Protein AF-A0AAD5DP43-F1 (afdb_monomer_lite)

InterPro domains:
  IPR011990 Tetratricopeptide-like helical domain superfamily [G3DSA:1.25.40.10] (19-132)
  IPR011990 Tetratricopeptide-like helical domain superfamily [SSF48452] (23-113)

Sequence (222 aa):
MDADELVAQQLGAETPGQLSDVQGQYREAIKQKLAERAEELRREKEAKAAKFGAGKLAYERGQYPASARLLEQALNEEGPFTQLGGEIQLWLALAYQACGREEDCLATYRTLEKTHPLPAIRRQAADLRYIMEAPKLQISPDERVQIPVLTDLDVNRGNRAPVARPRPPVKRKVEKTWDEEFWENYTGPRIMTNKYVWAAAAVVATLAAVYSSYVQRGLISP

pLDDT: mean 86.46, std 11.98, range [44.31, 97.88]

Foldseek 3Di:
DDLLCVLCVVVVHNDNVPDDPVSVVCSVVVSVVVVVVVVVVVVVVVVLVVLLVVLVVCVVVLVLVVSLVSLVVSLVVPDCQDPVNLVSLLSNLVSCVSVVNPVVSLVSLVCQLPPHPDVVSNVVSVVVNCVSPDDDDDDDPVNDDDDDDPPCPCVVVPPDDPPPPPDPPPPDPDDDDPVRVCVVPPDPPPPPPDPVVVVVVVVVVVVVVVVVVVVVVVVPDD

Radius of gyration: 34.91 Å; chains: 1; bounding box: 108×60×77 Å

Organism: NCBI:txid2649997

Structure (mmCIF, N/CA/C/O backbone):
data_AF-A0AAD5DP43-F1
#
_entry.id   AF-A0AAD5DP43-F1
#
loop_
_atom_site.group_PDB
_atom_site.id
_atom_site.type_symbol
_atom_site.label_atom_id
_atom_site.label_alt_id
_atom_site.label_comp_id
_atom_site.label_asym_id
_atom_site.label_entity_id
_atom_site.label_seq_id
_atom_site.pdbx_PDB_ins_code
_atom_site.Cartn_x
_atom_site.Cartn_y
_atom_site.Cartn_z
_atom_site.occupancy
_atom_site.B_iso_or_equiv
_atom_site.auth_seq_id
_atom_site.auth_comp_id
_atom_site.auth_asym_id
_atom_site.auth_atom_id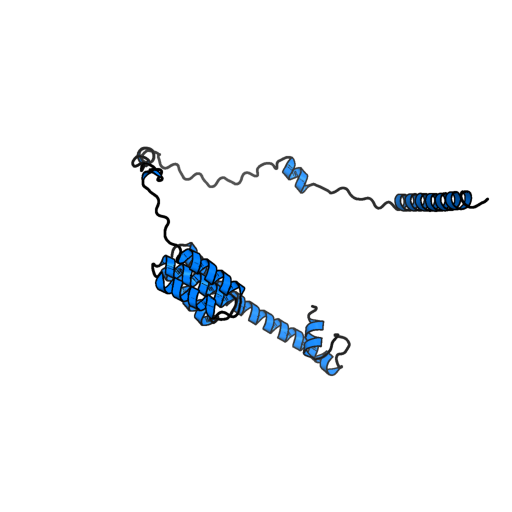
_atom_site.pdbx_PDB_model_num
ATOM 1 N N . MET A 1 1 ? 21.411 6.187 -17.814 1.00 58.22 1 MET A N 1
ATOM 2 C CA . MET A 1 1 ? 21.525 5.038 -18.728 1.00 58.22 1 MET A CA 1
ATOM 3 C C . MET A 1 1 ? 20.878 5.474 -20.019 1.00 58.22 1 MET A C 1
ATOM 5 O O . MET A 1 1 ? 19.661 5.649 -20.035 1.00 58.22 1 MET A O 1
ATOM 9 N N . ASP A 1 2 ? 21.680 5.766 -21.037 1.00 81.69 2 ASP A N 1
ATOM 10 C CA . ASP A 1 2 ? 21.141 6.151 -22.340 1.00 81.69 2 ASP A CA 1
ATOM 11 C C . ASP A 1 2 ? 20.513 4.932 -23.024 1.00 81.69 2 ASP A C 1
ATOM 13 O O . ASP A 1 2 ? 20.994 3.806 -22.896 1.00 81.69 2 ASP A O 1
ATOM 17 N N . ALA A 1 3 ? 19.418 5.144 -23.759 1.00 76.75 3 ALA A N 1
ATOM 18 C CA . ALA A 1 3 ? 18.695 4.063 -24.441 1.00 76.75 3 ALA A CA 1
ATOM 19 C C . ALA A 1 3 ? 19.600 3.256 -25.390 1.00 76.75 3 ALA A C 1
ATOM 21 O O . ALA A 1 3 ? 19.395 2.066 -25.604 1.00 76.75 3 ALA A O 1
ATOM 22 N N . ASP A 1 4 ? 20.623 3.907 -25.930 1.00 77.56 4 ASP A N 1
ATOM 23 C CA . ASP A 1 4 ? 21.581 3.318 -26.854 1.00 77.56 4 ASP A CA 1
ATOM 24 C C . ASP A 1 4 ? 22.596 2.401 -26.162 1.00 77.56 4 ASP A C 1
ATOM 26 O O . ASP A 1 4 ? 23.018 1.398 -26.733 1.00 77.56 4 ASP A O 1
ATOM 30 N N . GLU A 1 5 ? 22.947 2.717 -24.920 1.00 83.31 5 GLU A N 1
ATOM 31 C CA . GLU A 1 5 ? 23.827 1.914 -24.074 1.00 83.31 5 GLU A CA 1
ATOM 32 C C . GLU A 1 5 ? 23.107 0.641 -23.601 1.00 83.31 5 GLU A C 1
ATOM 34 O O . GLU A 1 5 ? 23.675 -0.447 -23.632 1.00 83.31 5 GLU A O 1
ATOM 39 N N . LEU A 1 6 ? 21.812 0.751 -23.276 1.00 81.88 6 LEU A N 1
ATOM 40 C CA . LEU A 1 6 ? 20.952 -0.390 -22.936 1.00 81.88 6 LEU A CA 1
ATOM 41 C C . LEU A 1 6 ? 20.793 -1.367 -24.108 1.00 81.88 6 LEU A C 1
ATOM 43 O O . LEU A 1 6 ? 20.896 -2.580 -23.925 1.00 81.88 6 LEU A O 1
ATOM 47 N N . VAL A 1 7 ? 20.570 -0.848 -25.319 1.00 83.69 7 VAL A N 1
ATOM 48 C CA . VAL A 1 7 ? 20.484 -1.680 -26.530 1.00 83.69 7 VAL A CA 1
ATOM 49 C C . VAL A 1 7 ? 21.828 -2.352 -26.826 1.00 83.69 7 VAL A C 1
ATOM 51 O O . VAL A 1 7 ? 21.842 -3.527 -27.187 1.00 83.69 7 VAL A O 1
ATOM 54 N N . ALA A 1 8 ? 22.952 -1.651 -26.632 1.00 82.81 8 ALA A N 1
ATOM 55 C CA . ALA A 1 8 ? 24.290 -2.223 -26.792 1.00 82.81 8 ALA A CA 1
ATOM 56 C C . ALA A 1 8 ? 24.544 -3.376 -25.807 1.00 82.81 8 ALA A C 1
ATOM 58 O O . ALA A 1 8 ? 24.908 -4.470 -26.239 1.00 82.81 8 ALA A O 1
ATOM 59 N N . GLN A 1 9 ? 24.245 -3.178 -24.519 1.00 85.31 9 GLN A N 1
ATOM 60 C CA . GLN A 1 9 ? 24.383 -4.215 -23.489 1.00 85.31 9 GLN A CA 1
ATOM 61 C C . GLN A 1 9 ? 23.517 -5.440 -23.784 1.00 85.31 9 GLN A C 1
ATOM 63 O O . GLN A 1 9 ? 23.969 -6.574 -23.637 1.00 85.31 9 GLN A O 1
ATOM 68 N N . GLN A 1 10 ? 22.286 -5.231 -24.254 1.00 83.00 10 GLN A N 1
ATOM 69 C CA . GLN A 1 10 ? 21.373 -6.323 -24.591 1.00 83.00 10 GLN A CA 1
ATOM 70 C C . GLN A 1 10 ? 21.831 -7.135 -25.814 1.00 83.00 10 GLN A C 1
ATOM 72 O O . GLN A 1 10 ? 21.473 -8.304 -25.949 1.00 83.00 10 GLN A O 1
ATOM 77 N N . LEU A 1 11 ? 22.651 -6.532 -26.679 1.00 82.31 11 LEU A N 1
ATOM 78 C CA . LEU A 1 11 ? 23.318 -7.185 -27.807 1.00 82.31 11 LEU A CA 1
ATOM 79 C C . LEU A 1 11 ? 24.704 -7.753 -27.445 1.00 82.31 11 LEU A C 1
ATOM 81 O O . LEU A 1 11 ? 25.361 -8.328 -28.313 1.00 82.31 11 LEU A O 1
ATOM 85 N N . GLY A 1 12 ? 25.136 -7.624 -26.185 1.00 81.88 12 GLY A N 1
ATOM 86 C CA . GLY A 1 12 ? 26.413 -8.135 -25.678 1.00 81.88 12 GLY A CA 1
ATOM 87 C C . GLY A 1 12 ? 27.613 -7.200 -25.869 1.00 81.88 12 GLY A C 1
ATOM 88 O O . GLY A 1 12 ? 28.744 -7.651 -25.714 1.00 81.88 12 GLY A O 1
ATOM 89 N N . ALA A 1 13 ? 27.390 -5.927 -26.208 1.00 83.50 13 ALA A N 1
ATOM 90 C CA . ALA A 1 13 ? 28.431 -4.908 -26.341 1.00 83.50 13 ALA A CA 1
ATOM 91 C C . ALA A 1 13 ? 28.471 -3.987 -25.109 1.00 83.50 13 ALA A C 1
ATOM 93 O O . ALA A 1 13 ? 27.430 -3.596 -24.582 1.00 83.50 13 ALA A O 1
ATOM 94 N N . GLU A 1 14 ? 29.666 -3.591 -24.664 1.00 78.25 14 GLU A N 1
ATOM 95 C CA . GLU A 1 14 ? 29.814 -2.693 -23.506 1.00 78.25 14 GLU A CA 1
ATOM 96 C C . GLU A 1 14 ? 29.525 -1.236 -23.873 1.00 78.25 14 GLU A C 1
ATOM 98 O O . GLU A 1 14 ? 29.057 -0.456 -23.047 1.00 78.25 14 GLU A O 1
ATOM 103 N N . THR A 1 15 ? 29.786 -0.866 -25.128 1.00 81.94 15 THR A N 1
ATOM 104 C CA . THR A 1 15 ? 29.580 0.492 -25.637 1.00 81.94 15 THR A CA 1
ATOM 105 C C . THR A 1 15 ? 28.909 0.477 -27.012 1.00 81.94 15 THR A C 1
ATOM 107 O O . THR A 1 15 ? 29.125 -0.441 -27.807 1.00 81.94 15 THR A O 1
ATOM 110 N N . PRO A 1 16 ? 28.127 1.518 -27.357 1.00 74.38 16 PRO A N 1
ATOM 111 C CA . PRO A 1 16 ? 27.398 1.591 -28.625 1.00 74.38 16 PRO A CA 1
ATOM 112 C C . PRO A 1 16 ? 28.294 1.650 -29.877 1.00 74.38 16 PRO A C 1
ATOM 114 O O . PRO A 1 16 ? 27.777 1.544 -30.988 1.00 74.38 16 PRO A O 1
ATOM 117 N N . GLY A 1 17 ? 29.610 1.839 -29.718 1.00 78.81 17 GLY A N 1
ATOM 118 C CA . GLY A 1 17 ? 30.597 1.828 -30.804 1.00 78.81 17 GLY A CA 1
ATOM 119 C C . GLY A 1 17 ? 31.203 0.453 -31.111 1.00 78.81 17 GLY A C 1
ATOM 120 O O . GLY A 1 17 ? 31.892 0.323 -32.114 1.00 78.81 17 GLY A O 1
ATOM 121 N N . GLN A 1 18 ? 30.956 -0.566 -30.279 1.00 79.75 18 GLN A N 1
ATOM 122 C CA . GLN A 1 18 ? 31.457 -1.938 -30.4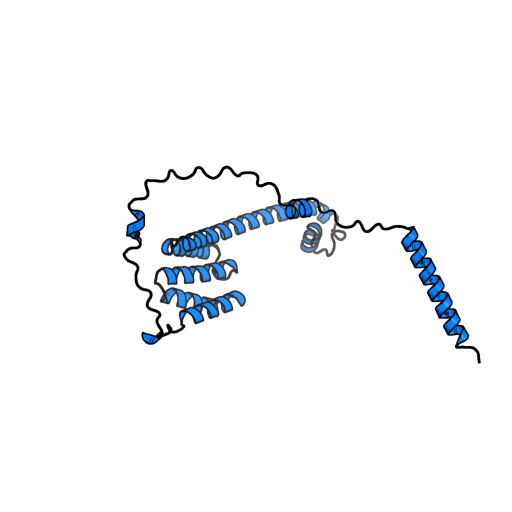72 1.00 79.75 18 GLN A CA 1
ATOM 123 C C . GLN A 1 18 ? 30.477 -2.845 -31.241 1.00 79.75 18 GLN A C 1
ATOM 125 O O . GLN A 1 18 ? 30.739 -4.035 -31.403 1.00 79.75 18 GLN A O 1
ATOM 130 N N . LEU A 1 19 ? 29.334 -2.314 -31.691 1.00 74.94 19 LEU A N 1
ATOM 131 C CA . LEU A 1 19 ? 28.346 -3.095 -32.435 1.00 74.94 19 LEU A CA 1
ATOM 132 C C . LEU A 1 19 ? 28.881 -3.456 -33.826 1.00 74.94 19 LEU A C 1
ATOM 134 O O . LEU A 1 19 ? 29.431 -2.613 -34.530 1.00 74.94 19 LEU A O 1
ATOM 138 N N . SER A 1 20 ? 28.647 -4.701 -34.243 1.00 82.69 20 SER A N 1
ATOM 139 C CA . SER A 1 20 ? 28.851 -5.142 -35.627 1.00 82.69 20 SER A CA 1
ATOM 140 C C . SER A 1 20 ? 27.973 -4.337 -36.597 1.00 82.69 20 SER A C 1
ATOM 142 O O . SER A 1 20 ? 26.857 -3.954 -36.243 1.00 82.69 20 SER A O 1
ATOM 144 N N . ASP A 1 21 ? 28.417 -4.152 -37.845 1.00 79.69 21 ASP A N 1
ATOM 145 C CA . ASP A 1 21 ? 27.669 -3.441 -38.898 1.00 79.69 21 ASP A CA 1
ATOM 146 C C . ASP A 1 21 ? 26.225 -3.950 -39.055 1.00 79.69 21 ASP A C 1
ATOM 148 O O . ASP A 1 21 ? 25.287 -3.167 -39.216 1.00 79.69 21 ASP A O 1
ATOM 152 N N . VAL A 1 22 ? 26.022 -5.267 -38.932 1.00 79.75 22 VAL A N 1
ATOM 153 C CA . VAL A 1 22 ? 24.692 -5.898 -38.980 1.00 79.75 22 VAL A CA 1
ATOM 154 C C . VAL A 1 22 ? 23.857 -5.519 -37.752 1.00 79.75 22 VAL A C 1
ATOM 156 O O . VAL A 1 22 ? 22.674 -5.220 -37.873 1.00 79.75 22 VAL A O 1
ATOM 159 N N . GLN A 1 23 ? 24.460 -5.484 -36.563 1.00 79.94 23 GLN A N 1
ATOM 160 C CA . GLN A 1 23 ? 23.783 -5.093 -35.321 1.00 79.94 23 GLN A CA 1
ATOM 161 C C . GLN A 1 23 ? 23.414 -3.602 -35.319 1.00 79.94 23 GLN A C 1
ATOM 163 O O . GLN A 1 23 ? 22.361 -3.232 -34.796 1.00 79.94 23 GLN A O 1
ATOM 168 N N . GLY A 1 24 ? 24.235 -2.760 -35.954 1.00 78.69 24 GLY A N 1
ATOM 169 C CA . GLY A 1 24 ? 23.952 -1.340 -36.160 1.00 78.69 24 GLY A CA 1
ATOM 170 C C . GLY A 1 24 ? 22.651 -1.101 -36.929 1.00 78.69 24 GLY A C 1
ATOM 171 O O . GLY A 1 24 ? 21.877 -0.226 -36.549 1.00 78.69 24 GLY A O 1
ATOM 172 N N . GLN A 1 25 ? 22.353 -1.933 -37.934 1.00 82.81 25 GLN A N 1
ATOM 173 C CA . GLN A 1 25 ? 21.122 -1.826 -38.731 1.00 82.81 25 GLN A CA 1
ATOM 174 C C . GLN A 1 25 ? 19.852 -2.128 -37.919 1.00 82.81 25 GLN A C 1
ATOM 176 O O . GLN A 1 25 ? 18.823 -1.487 -38.115 1.00 82.81 25 GLN A O 1
ATOM 181 N N . TYR A 1 26 ? 19.909 -3.077 -36.978 1.00 84.94 26 TYR A N 1
ATOM 182 C CA . TYR A 1 26 ? 18.749 -3.450 -36.156 1.00 84.94 26 TYR A CA 1
ATOM 183 C C . TYR A 1 26 ? 18.599 -2.616 -34.881 1.00 84.94 26 TYR A C 1
ATOM 185 O O . TYR A 1 26 ? 17.548 -2.677 -34.240 1.00 84.94 26 TYR A O 1
ATOM 193 N N . ARG A 1 27 ? 19.607 -1.819 -34.511 1.00 83.50 27 ARG A N 1
ATOM 194 C CA . ARG A 1 27 ? 19.620 -1.010 -33.283 1.00 83.50 27 ARG A CA 1
ATOM 195 C C . ARG A 1 27 ? 18.384 -0.123 -33.151 1.00 83.50 27 ARG A C 1
ATOM 197 O O . ARG A 1 27 ? 17.756 -0.117 -32.096 1.00 83.50 27 ARG A O 1
ATOM 204 N N . GLU A 1 28 ? 18.014 0.598 -34.207 1.00 87.25 28 GLU A N 1
ATOM 205 C CA . GLU A 1 28 ? 16.868 1.518 -34.177 1.00 87.25 28 GLU A CA 1
ATOM 206 C C . GLU A 1 28 ? 15.533 0.778 -34.049 1.00 87.25 28 GLU A C 1
ATOM 208 O O . GLU A 1 28 ? 14.694 1.153 -33.231 1.00 87.25 28 GLU A O 1
ATOM 213 N N . ALA A 1 29 ? 15.358 -0.322 -34.785 1.00 89.12 29 ALA A N 1
ATOM 214 C CA . ALA A 1 29 ? 14.155 -1.147 -34.704 1.00 89.12 29 ALA A CA 1
ATOM 215 C C . ALA A 1 29 ? 14.011 -1.822 -33.328 1.00 89.12 29 ALA A C 1
ATOM 217 O O . ALA A 1 29 ? 12.911 -1.904 -32.781 1.00 89.12 29 ALA A O 1
ATOM 218 N N . ILE A 1 30 ? 15.120 -2.282 -32.739 1.00 88.06 30 ILE A N 1
ATOM 219 C CA . ILE A 1 30 ? 15.145 -2.839 -31.380 1.00 88.06 30 ILE A CA 1
ATOM 220 C C . ILE A 1 30 ? 14.797 -1.750 -30.367 1.00 88.06 30 ILE A C 1
ATOM 222 O O . ILE A 1 30 ? 13.952 -1.975 -29.503 1.00 88.06 30 ILE A O 1
ATOM 226 N N . LYS A 1 31 ? 15.378 -0.554 -30.504 1.00 87.31 31 LYS A N 1
ATOM 227 C CA . LYS A 1 31 ? 15.069 0.598 -29.650 1.00 87.31 31 LYS A CA 1
ATOM 228 C C . LYS A 1 31 ? 13.582 0.954 -29.699 1.00 87.31 31 LYS A C 1
ATOM 230 O O . LYS A 1 31 ? 12.980 1.141 -28.646 1.00 87.31 31 LYS A O 1
ATOM 235 N N . GLN A 1 32 ? 12.985 0.991 -30.891 1.00 90.88 32 GLN A N 1
ATOM 236 C CA . GLN A 1 32 ? 11.552 1.246 -31.064 1.00 90.88 32 GLN A CA 1
ATOM 237 C C . GLN A 1 32 ? 10.694 0.171 -30.386 1.00 90.88 32 GLN A C 1
ATOM 239 O O . GLN A 1 32 ? 9.820 0.514 -29.596 1.00 90.88 32 GLN A O 1
ATOM 244 N N . LYS A 1 33 ? 10.989 -1.118 -30.599 1.00 91.81 33 LYS A N 1
ATOM 245 C CA . LYS A 1 33 ? 10.247 -2.222 -29.960 1.00 91.81 33 LYS A CA 1
ATOM 246 C C . LYS A 1 33 ? 10.383 -2.235 -28.439 1.00 91.81 33 LYS A C 1
ATOM 248 O O . LYS A 1 33 ? 9.427 -2.545 -27.734 1.00 91.81 33 LYS A O 1
ATOM 253 N N . LEU A 1 34 ? 11.570 -1.921 -27.919 1.00 89.44 34 LEU A N 1
ATOM 254 C CA . LEU A 1 34 ? 11.794 -1.808 -26.479 1.00 89.44 34 LEU A CA 1
ATOM 255 C C . LEU A 1 34 ? 11.026 -0.623 -25.892 1.00 89.44 34 LEU A C 1
ATOM 257 O O . LEU A 1 34 ? 10.463 -0.761 -24.809 1.00 89.44 34 LEU A O 1
ATOM 261 N N . ALA A 1 35 ? 10.973 0.509 -26.600 1.00 91.06 35 ALA A N 1
ATOM 262 C CA . ALA A 1 35 ? 10.187 1.668 -26.191 1.00 91.06 35 ALA A CA 1
ATOM 263 C C . ALA A 1 35 ? 8.683 1.357 -26.186 1.00 91.06 35 ALA A C 1
ATOM 265 O O . ALA A 1 35 ? 8.022 1.605 -25.181 1.00 91.06 35 ALA A O 1
ATOM 266 N N . GLU A 1 36 ? 8.167 0.740 -27.249 1.00 94.62 36 GLU A N 1
ATOM 267 C CA . GLU A 1 36 ? 6.766 0.312 -27.352 1.00 94.62 36 GLU A CA 1
ATOM 268 C C . GLU A 1 36 ? 6.396 -0.648 -26.214 1.00 94.62 36 GLU A C 1
ATOM 270 O O . GLU A 1 36 ? 5.472 -0.383 -25.445 1.00 94.62 36 GLU A O 1
ATOM 275 N N . ARG A 1 37 ? 7.196 -1.700 -26.005 1.00 94.00 37 ARG A N 1
ATOM 276 C CA . ARG A 1 37 ? 6.983 -2.653 -24.907 1.00 94.00 37 ARG A CA 1
ATOM 277 C C . ARG A 1 37 ? 7.092 -1.990 -23.532 1.00 94.00 37 ARG A C 1
ATOM 279 O O . ARG A 1 37 ? 6.384 -2.374 -22.602 1.00 94.00 37 ARG A O 1
ATOM 286 N N . ALA A 1 38 ? 7.979 -1.007 -23.371 1.00 92.94 38 ALA A N 1
ATOM 287 C CA . ALA A 1 38 ? 8.081 -0.246 -22.131 1.00 92.94 38 ALA A CA 1
ATOM 288 C C . ALA A 1 38 ? 6.820 0.594 -21.882 1.00 92.94 38 ALA A C 1
ATOM 290 O O . ALA A 1 38 ? 6.357 0.650 -20.743 1.00 92.94 38 ALA A O 1
ATOM 291 N N . GLU A 1 39 ? 6.242 1.216 -22.912 1.00 94.75 39 GLU A N 1
ATOM 292 C CA . GLU A 1 39 ? 4.969 1.935 -22.800 1.00 94.75 39 GLU A CA 1
ATOM 293 C C . GLU A 1 39 ? 3.805 1.004 -22.459 1.00 94.75 39 GLU A C 1
ATOM 295 O O . GLU A 1 39 ? 3.014 1.329 -21.572 1.00 94.75 39 GLU A O 1
ATOM 300 N N . GLU A 1 40 ? 3.716 -0.162 -23.098 1.00 95.50 40 GLU A N 1
ATOM 301 C CA . GLU A 1 40 ? 2.701 -1.174 -22.784 1.00 95.50 40 GLU A CA 1
ATOM 302 C C . GLU A 1 40 ? 2.783 -1.603 -21.316 1.00 95.50 40 GLU A C 1
ATOM 304 O O . GLU A 1 40 ? 1.801 -1.497 -20.580 1.00 95.50 40 GLU A O 1
ATOM 309 N N . LEU A 1 41 ? 3.980 -1.972 -20.847 1.00 93.50 41 LEU A N 1
ATOM 310 C CA . LEU A 1 41 ? 4.209 -2.336 -19.448 1.00 93.50 41 LEU A CA 1
ATOM 311 C C . LEU A 1 41 ? 3.876 -1.190 -18.485 1.00 93.50 41 LEU A C 1
ATOM 313 O O . LEU A 1 41 ? 3.413 -1.433 -17.368 1.00 93.50 41 LEU A O 1
ATOM 317 N N . ARG A 1 42 ? 4.120 0.066 -18.879 1.00 93.56 42 ARG A N 1
ATOM 318 C CA . ARG A 1 42 ? 3.730 1.235 -18.077 1.00 93.56 42 ARG A CA 1
ATOM 319 C C . ARG A 1 42 ? 2.215 1.359 -17.987 1.00 93.56 42 ARG A C 1
ATOM 321 O O . ARG A 1 42 ? 1.711 1.496 -16.878 1.00 93.56 42 ARG A O 1
ATOM 328 N N . ARG A 1 43 ? 1.498 1.234 -19.107 1.00 95.31 43 ARG A N 1
ATOM 329 C CA . ARG A 1 43 ? 0.026 1.276 -19.136 1.00 95.31 43 ARG A CA 1
ATOM 330 C C . ARG A 1 43 ? -0.583 0.159 -18.294 1.00 95.31 43 ARG A C 1
ATOM 332 O O . ARG A 1 43 ? -1.516 0.408 -17.536 1.00 95.31 43 ARG A O 1
ATOM 339 N N . GLU A 1 44 ? -0.030 -1.050 -18.368 1.00 92.69 44 GLU A N 1
ATOM 340 C CA . GLU A 1 44 ? -0.459 -2.171 -17.527 1.00 92.69 44 GLU A CA 1
ATOM 341 C C . GLU A 1 44 ? -0.264 -1.873 -16.034 1.00 92.69 44 GLU A C 1
ATOM 343 O O . GLU A 1 44 ? -1.187 -2.058 -15.237 1.00 92.69 44 GLU A O 1
ATOM 348 N N . LYS A 1 45 ? 0.915 -1.365 -15.647 1.00 92.31 45 LYS A N 1
ATOM 349 C CA . LYS A 1 45 ? 1.205 -0.976 -14.257 1.00 92.31 45 LYS A CA 1
ATOM 350 C C . LYS A 1 45 ? 0.294 0.147 -13.767 1.00 92.31 45 LYS A C 1
ATOM 352 O O . LYS A 1 45 ? -0.186 0.089 -12.639 1.00 92.31 45 LYS A O 1
ATOM 357 N N . GLU A 1 46 ? 0.039 1.152 -14.597 1.00 94.12 46 GLU A N 1
ATOM 358 C CA . GLU A 1 46 ? -0.861 2.262 -14.275 1.00 94.12 46 GLU A CA 1
ATOM 359 C C . GLU A 1 46 ? -2.301 1.773 -14.083 1.00 94.12 46 GLU A C 1
ATOM 361 O O . GLU A 1 46 ? -2.956 2.165 -13.118 1.00 94.12 46 GLU A O 1
ATOM 366 N N . ALA A 1 47 ? -2.775 0.854 -14.930 1.00 93.81 47 ALA A N 1
ATOM 367 C CA . ALA A 1 47 ? -4.098 0.250 -14.786 1.00 93.81 47 ALA A CA 1
ATOM 368 C C . ALA A 1 47 ? -4.230 -0.547 -13.476 1.00 93.81 47 ALA A C 1
ATOM 370 O O . ALA A 1 47 ? -5.232 -0.423 -12.766 1.00 93.81 47 ALA A O 1
ATOM 371 N N . LYS A 1 48 ? -3.202 -1.323 -13.121 1.00 93.75 48 LYS A N 1
ATOM 372 C CA . LYS A 1 48 ? -3.138 -2.071 -11.855 1.00 93.75 48 LYS A CA 1
ATOM 373 C C . LYS A 1 48 ? -3.112 -1.137 -10.640 1.00 93.75 48 LYS A C 1
ATOM 375 O O . LYS A 1 48 ? -3.900 -1.304 -9.707 1.00 93.75 48 LYS A O 1
ATOM 380 N N . ALA A 1 49 ? -2.298 -0.082 -10.690 1.00 93.75 49 ALA A N 1
ATOM 381 C CA . ALA A 1 49 ? -2.251 0.945 -9.651 1.00 93.75 49 ALA A CA 1
ATOM 382 C C . ALA A 1 49 ? -3.585 1.702 -9.509 1.00 93.75 49 ALA A C 1
ATOM 384 O O . ALA A 1 49 ? -4.001 2.007 -8.390 1.00 93.75 49 ALA A O 1
ATOM 385 N N . ALA A 1 50 ? -4.295 1.959 -10.611 1.00 95.19 50 ALA A N 1
ATOM 386 C CA . ALA A 1 50 ? -5.604 2.606 -10.587 1.00 95.19 50 ALA A CA 1
ATOM 387 C C . ALA A 1 50 ? -6.662 1.753 -9.864 1.00 95.19 50 ALA A C 1
ATOM 389 O O . ALA A 1 50 ? -7.449 2.291 -9.083 1.00 95.19 50 ALA A O 1
ATOM 390 N N . LYS A 1 51 ? -6.654 0.425 -10.055 1.00 94.62 51 LYS A N 1
ATOM 391 C CA . LYS A 1 51 ? -7.554 -0.498 -9.334 1.00 94.62 51 LYS A CA 1
ATOM 392 C C . LYS A 1 51 ? -7.285 -0.495 -7.831 1.00 94.62 51 LYS A C 1
ATOM 394 O O . LYS A 1 51 ? -8.218 -0.372 -7.037 1.00 94.62 51 LYS A O 1
ATOM 399 N N . PHE A 1 52 ? -6.013 -0.539 -7.440 1.00 96.94 52 PHE A N 1
ATOM 400 C CA . PHE A 1 52 ? -5.623 -0.383 -6.039 1.00 96.94 52 PHE A CA 1
ATOM 401 C C . PHE A 1 52 ? -6.067 0.972 -5.464 1.00 96.94 52 PHE A C 1
ATOM 403 O O . PHE A 1 52 ? -6.637 1.033 -4.372 1.00 96.94 52 PHE A O 1
ATOM 410 N N . GLY A 1 53 ? -5.877 2.052 -6.227 1.00 96.75 53 GLY A N 1
ATOM 411 C CA . GLY A 1 53 ? -6.335 3.394 -5.872 1.00 96.75 53 GLY A CA 1
ATOM 412 C C . GLY A 1 53 ? -7.850 3.477 -5.666 1.00 96.75 53 GLY A C 1
ATOM 413 O O . GLY A 1 53 ? -8.300 4.105 -4.711 1.00 96.75 53 GLY A O 1
ATOM 414 N N . ALA A 1 54 ? -8.645 2.791 -6.492 1.00 96.75 54 ALA A N 1
ATOM 415 C CA . ALA A 1 54 ? -10.097 2.723 -6.325 1.00 96.75 54 ALA A CA 1
ATOM 416 C C . ALA A 1 54 ? -10.501 2.025 -5.013 1.00 96.75 54 ALA A C 1
ATOM 418 O O . ALA A 1 54 ? -11.392 2.507 -4.310 1.00 96.75 54 ALA A O 1
ATOM 419 N N . GLY A 1 55 ? -9.814 0.936 -4.648 1.00 96.94 55 GLY A N 1
ATOM 420 C CA . GLY A 1 55 ? -10.014 0.245 -3.370 1.00 96.94 55 GLY A CA 1
ATOM 421 C C . GLY A 1 55 ? -9.695 1.131 -2.161 1.00 96.94 55 GLY A C 1
ATOM 422 O O . GLY A 1 55 ? -10.498 1.208 -1.226 1.00 96.94 55 GLY A O 1
ATOM 423 N N . LYS A 1 56 ? -8.574 1.864 -2.207 1.00 97.25 56 LYS A N 1
ATOM 424 C CA . LYS A 1 56 ? -8.201 2.860 -1.184 1.00 97.25 56 LYS A CA 1
ATOM 425 C C . LYS A 1 56 ? -9.227 3.985 -1.067 1.00 97.25 56 LYS A C 1
ATOM 427 O O . LYS A 1 56 ? -9.694 4.277 0.028 1.00 97.25 56 LYS A O 1
ATOM 432 N N . LEU A 1 57 ? -9.648 4.560 -2.191 1.00 97.56 57 LEU A N 1
ATOM 433 C CA . LEU A 1 57 ? -10.632 5.643 -2.201 1.00 97.56 57 LEU A CA 1
ATOM 434 C C . LEU A 1 57 ? -11.980 5.199 -1.608 1.00 97.56 57 LEU A C 1
ATOM 436 O O . LEU A 1 57 ? -12.643 5.969 -0.914 1.00 97.56 57 LEU A O 1
ATOM 440 N N . ALA A 1 58 ? -12.398 3.954 -1.858 1.00 97.38 58 ALA A N 1
ATOM 441 C CA . ALA A 1 58 ? -13.597 3.389 -1.243 1.00 97.38 58 ALA A CA 1
ATOM 442 C C . ALA A 1 58 ? -13.452 3.251 0.285 1.00 97.38 58 ALA A C 1
ATOM 444 O O . ALA A 1 58 ? -14.402 3.547 1.012 1.00 97.38 58 ALA A O 1
ATOM 445 N N . TYR A 1 59 ? -12.267 2.863 0.771 1.00 97.62 59 TYR A N 1
ATOM 446 C CA . TYR A 1 59 ? -11.963 2.801 2.204 1.00 97.62 59 TYR A CA 1
ATOM 447 C C . TYR A 1 59 ? -12.053 4.187 2.852 1.00 97.62 59 TYR A C 1
ATOM 449 O O . TYR A 1 59 ? -12.745 4.360 3.853 1.00 97.62 59 TYR A O 1
ATOM 457 N N . GLU A 1 60 ? -11.415 5.191 2.246 1.00 96.56 60 GLU A N 1
ATOM 458 C CA . GLU A 1 60 ? -11.415 6.581 2.728 1.00 96.56 60 GLU A CA 1
ATOM 459 C C . GLU A 1 60 ? -12.825 7.184 2.793 1.00 96.56 60 GLU A C 1
ATOM 461 O O . GLU A 1 60 ? -13.126 7.992 3.668 1.00 96.56 60 GLU A O 1
ATOM 466 N N . ARG A 1 61 ? -13.723 6.755 1.898 1.00 96.75 61 ARG A N 1
ATOM 467 C CA . ARG A 1 61 ? -15.140 7.155 1.887 1.00 96.75 61 ARG A CA 1
ATOM 468 C C . ARG A 1 61 ? -16.009 6.404 2.902 1.00 96.75 61 ARG A C 1
ATOM 470 O O . ARG A 1 61 ? -17.217 6.629 2.934 1.00 96.75 61 ARG A O 1
ATOM 477 N N . GLY A 1 62 ? -15.434 5.498 3.693 1.00 96.00 62 GLY A N 1
ATOM 478 C CA . GLY 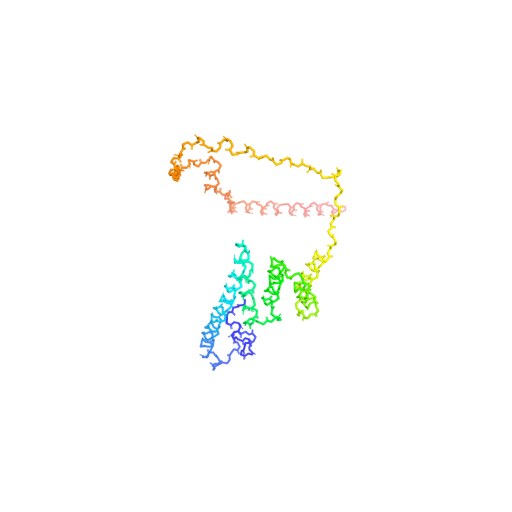A 1 62 ? -16.159 4.673 4.662 1.00 96.00 62 GLY A CA 1
ATOM 479 C C . GLY A 1 62 ? -16.933 3.503 4.045 1.00 96.00 62 GLY A C 1
ATOM 480 O O . GLY A 1 62 ? -17.714 2.845 4.729 1.00 96.00 62 GLY A O 1
ATOM 481 N N . GLN A 1 63 ? -16.739 3.210 2.756 1.00 97.06 63 GLN A N 1
ATOM 482 C CA . GLN A 1 63 ? -17.389 2.089 2.069 1.00 97.06 63 GLN A CA 1
ATOM 483 C C . GLN A 1 63 ? -16.564 0.804 2.237 1.00 97.06 63 GLN A C 1
ATOM 485 O O . GLN A 1 63 ? -16.119 0.198 1.260 1.00 97.06 63 GLN A O 1
ATOM 490 N N . TYR A 1 64 ? -16.345 0.379 3.484 1.00 97.19 64 TYR A N 1
ATOM 491 C CA . TYR A 1 64 ? -15.411 -0.705 3.820 1.00 97.19 64 TYR A CA 1
ATOM 492 C C . TYR A 1 64 ? -15.707 -2.049 3.128 1.00 97.19 64 TYR A C 1
ATOM 494 O O . TYR A 1 64 ? -14.773 -2.633 2.575 1.00 97.19 64 TYR A O 1
ATOM 502 N N . PRO A 1 65 ? -16.970 -2.521 3.023 1.00 96.62 65 PRO A N 1
ATOM 503 C CA . PRO A 1 65 ? -17.256 -3.777 2.324 1.00 96.62 65 PRO A CA 1
ATOM 504 C C . PRO A 1 65 ? -16.972 -3.706 0.818 1.00 96.62 65 PRO A C 1
ATOM 506 O O . PRO A 1 65 ? -16.558 -4.693 0.214 1.00 96.62 65 PRO A O 1
ATOM 509 N N . ALA A 1 66 ? -17.193 -2.541 0.199 1.00 96.88 66 ALA A N 1
ATOM 510 C CA . ALA A 1 66 ? -16.876 -2.331 -1.211 1.00 96.88 66 ALA A CA 1
ATOM 511 C C . ALA A 1 66 ? -15.359 -2.260 -1.426 1.00 96.88 66 ALA A C 1
ATOM 513 O O . ALA A 1 66 ? -14.848 -2.859 -2.369 1.00 96.88 66 ALA A O 1
ATOM 514 N N . SER A 1 67 ? -14.643 -1.589 -0.518 1.00 97.88 67 SER A N 1
ATOM 515 C CA . SER A 1 67 ? -13.181 -1.535 -0.521 1.00 97.88 67 SER A CA 1
ATOM 516 C C . SER A 1 67 ? -12.557 -2.928 -0.439 1.00 97.88 67 SER A C 1
ATOM 518 O O . SER A 1 67 ? -11.732 -3.259 -1.286 1.00 97.88 67 SER A O 1
ATOM 520 N N . ALA A 1 68 ? -13.010 -3.774 0.496 1.00 97.12 68 ALA A N 1
ATOM 521 C CA . ALA A 1 68 ? -12.507 -5.140 0.640 1.00 97.12 68 ALA A CA 1
ATOM 522 C C . ALA A 1 68 ? -12.640 -5.941 -0.668 1.00 97.12 68 ALA A C 1
ATOM 524 O O . ALA A 1 68 ? -11.658 -6.492 -1.151 1.00 97.12 68 ALA A O 1
ATOM 525 N N . ARG A 1 69 ? -13.815 -5.907 -1.314 1.00 96.88 69 ARG A N 1
ATOM 526 C CA . ARG A 1 69 ? -14.049 -6.603 -2.596 1.00 96.88 69 ARG A CA 1
ATOM 527 C C . ARG A 1 69 ? -13.147 -6.095 -3.721 1.00 96.88 69 ARG A C 1
ATOM 529 O O . ARG A 1 69 ? -12.625 -6.890 -4.496 1.00 96.88 69 ARG A O 1
ATOM 536 N N . LEU A 1 70 ? -12.972 -4.776 -3.829 1.00 97.31 70 LEU A N 1
ATOM 537 C CA . LEU A 1 70 ? -12.103 -4.176 -4.847 1.00 97.31 70 LEU A CA 1
ATOM 538 C C . LEU A 1 70 ? -10.632 -4.550 -4.621 1.00 97.31 70 LEU A C 1
ATOM 540 O O . LEU A 1 70 ? -9.911 -4.818 -5.579 1.00 97.31 70 LEU A O 1
ATOM 544 N N . LEU A 1 71 ? -10.193 -4.594 -3.363 1.00 97.62 71 LEU A N 1
ATOM 545 C CA . LEU A 1 71 ? -8.833 -4.983 -2.999 1.00 97.62 71 LEU A CA 1
ATOM 546 C C . LEU A 1 71 ? -8.595 -6.489 -3.198 1.00 97.62 71 LEU A C 1
ATOM 548 O O . LEU A 1 71 ? -7.535 -6.857 -3.691 1.00 97.62 71 LEU A O 1
ATOM 552 N N . GLU A 1 72 ? -9.574 -7.353 -2.915 1.00 96.38 72 GLU A N 1
ATOM 553 C CA . GLU A 1 72 ? -9.520 -8.788 -3.246 1.00 96.38 72 GLU A CA 1
ATOM 554 C C . GLU A 1 72 ? -9.369 -9.010 -4.761 1.00 96.38 72 GLU A C 1
ATOM 556 O O . GLU A 1 72 ? -8.536 -9.802 -5.201 1.00 96.38 72 GLU A O 1
ATOM 561 N N . GLN A 1 73 ? -10.133 -8.273 -5.577 1.00 96.56 73 GLN A N 1
ATOM 562 C CA . GLN A 1 73 ? -10.010 -8.315 -7.038 1.00 96.56 73 GLN A CA 1
ATOM 563 C C . GLN A 1 73 ? -8.630 -7.848 -7.506 1.00 96.56 73 GLN A C 1
ATOM 565 O O . GLN A 1 73 ? -7.988 -8.535 -8.300 1.00 96.56 73 GLN A O 1
ATOM 570 N N . ALA A 1 74 ? -8.148 -6.719 -6.983 1.00 96.56 74 ALA A N 1
ATOM 571 C CA . ALA A 1 74 ? -6.825 -6.200 -7.318 1.00 96.56 74 ALA A CA 1
ATOM 572 C C . ALA A 1 74 ? -5.706 -7.180 -6.918 1.00 96.56 74 ALA A C 1
ATOM 574 O O . ALA A 1 74 ? -4.747 -7.364 -7.667 1.00 96.56 74 ALA A O 1
ATOM 575 N N . LEU A 1 75 ? -5.848 -7.853 -5.773 1.00 96.38 75 LEU A N 1
ATOM 576 C CA . LEU A 1 75 ? -4.895 -8.856 -5.305 1.00 96.38 75 LEU A CA 1
ATOM 577 C C . LEU A 1 75 ? -4.839 -10.080 -6.226 1.00 96.38 75 LEU A C 1
ATOM 579 O O . LEU A 1 75 ? -3.751 -10.583 -6.501 1.00 96.38 75 LEU A O 1
ATOM 583 N N . ASN A 1 76 ? -5.992 -10.545 -6.711 1.00 95.94 76 ASN A N 1
ATOM 584 C CA . ASN A 1 76 ? -6.065 -11.679 -7.633 1.00 95.94 76 ASN A CA 1
ATOM 585 C C . ASN A 1 76 ? -5.390 -11.381 -8.979 1.00 95.94 76 ASN A C 1
ATOM 587 O O . ASN A 1 76 ? -4.818 -12.282 -9.587 1.00 95.94 76 ASN A O 1
ATOM 591 N N . GLU A 1 77 ? -5.438 -10.130 -9.439 1.00 93.56 77 GLU A N 1
ATOM 592 C CA . GLU A 1 77 ? -4.808 -9.720 -10.696 1.00 93.56 77 GLU A CA 1
ATOM 593 C C . GLU A 1 77 ? -3.295 -9.485 -10.579 1.00 93.56 77 GLU A C 1
ATOM 595 O O . GLU A 1 77 ? -2.562 -9.759 -11.531 1.00 93.56 77 GLU A O 1
ATOM 600 N N . GLU A 1 78 ? -2.816 -8.965 -9.445 1.00 92.81 78 GLU A N 1
ATOM 601 C CA . GLU A 1 78 ? -1.386 -8.675 -9.254 1.00 92.81 78 GLU A CA 1
ATOM 602 C C . GLU A 1 78 ? -0.576 -9.814 -8.650 1.00 92.81 78 GLU A C 1
ATOM 604 O O . GLU A 1 78 ? 0.634 -9.918 -8.869 1.00 92.81 78 GLU A O 1
ATOM 609 N N . GLY A 1 79 ? -1.232 -10.678 -7.889 1.00 93.38 79 GLY A N 1
ATOM 610 C CA . GLY A 1 79 ? -0.592 -11.753 -7.158 1.00 93.38 79 GLY A CA 1
ATOM 611 C C . GLY A 1 79 ? -0.001 -11.307 -5.809 1.00 93.38 79 GLY A C 1
ATOM 612 O O . GLY A 1 79 ? 0.393 -10.154 -5.619 1.00 93.38 79 GLY A O 1
ATOM 613 N N . PRO A 1 80 ? 0.102 -12.238 -4.846 1.00 92.62 80 PRO A N 1
ATOM 614 C CA . PRO A 1 80 ? 0.337 -11.920 -3.435 1.00 92.62 80 PRO A CA 1
ATOM 615 C C . PRO A 1 80 ? 1.792 -11.601 -3.062 1.00 92.62 80 PRO A C 1
ATOM 617 O O . PRO A 1 80 ? 2.039 -11.092 -1.976 1.00 92.62 80 PRO A O 1
ATOM 620 N N . PHE A 1 81 ? 2.767 -11.923 -3.916 1.00 94.00 81 PHE A N 1
ATOM 621 C CA . PHE A 1 81 ? 4.199 -11.806 -3.589 1.00 94.00 81 PHE A CA 1
ATOM 622 C C . PHE A 1 81 ? 4.888 -10.597 -4.237 1.00 94.00 81 PHE A C 1
ATOM 624 O O . PHE A 1 81 ? 6.101 -10.427 -4.103 1.00 94.00 81 PHE A O 1
ATOM 631 N N . THR A 1 82 ? 4.140 -9.777 -4.974 1.00 94.62 82 THR A N 1
ATOM 632 C CA . THR A 1 82 ? 4.654 -8.544 -5.578 1.00 94.62 82 THR A CA 1
ATOM 633 C C . THR A 1 82 ? 4.676 -7.419 -4.543 1.00 94.62 82 THR A C 1
ATOM 635 O O . THR A 1 82 ? 3.971 -7.471 -3.540 1.00 94.62 82 THR A O 1
ATOM 638 N N . GLN A 1 83 ? 5.465 -6.365 -4.779 1.00 94.00 83 GLN A N 1
ATOM 639 C CA . GLN A 1 83 ? 5.479 -5.205 -3.879 1.00 94.00 83 GLN A CA 1
ATOM 640 C C . GLN A 1 83 ? 4.084 -4.589 -3.720 1.00 94.00 83 GLN A C 1
ATOM 642 O O . GLN A 1 83 ? 3.630 -4.363 -2.601 1.00 94.00 83 GLN A O 1
ATOM 647 N N . LEU A 1 84 ? 3.400 -4.371 -4.846 1.00 95.19 84 LEU A N 1
ATOM 648 C CA . LEU A 1 84 ? 2.053 -3.814 -4.872 1.00 95.19 84 LEU A CA 1
ATOM 649 C C . LEU A 1 84 ? 1.043 -4.788 -4.242 1.00 95.19 84 LEU A C 1
ATOM 651 O O . LEU A 1 84 ? 0.182 -4.359 -3.483 1.00 95.19 84 LEU A O 1
ATOM 655 N N . GLY A 1 85 ? 1.182 -6.096 -4.482 1.00 96.38 85 GLY A N 1
ATOM 656 C CA . GLY A 1 85 ? 0.351 -7.134 -3.864 1.00 96.38 85 GLY A CA 1
ATOM 657 C C . GLY A 1 85 ? 0.450 -7.158 -2.338 1.00 96.38 85 GLY A C 1
ATOM 658 O O . GLY A 1 85 ? -0.576 -7.217 -1.661 1.00 96.38 85 GLY A O 1
ATOM 659 N N . GLY A 1 86 ? 1.659 -7.022 -1.788 1.00 96.75 86 GLY A N 1
ATOM 660 C CA . GLY A 1 86 ? 1.867 -6.880 -0.347 1.00 96.75 86 GLY A CA 1
ATOM 661 C C . GLY A 1 86 ? 1.176 -5.639 0.223 1.00 96.75 86 GLY A C 1
ATOM 662 O O . GLY A 1 86 ? 0.485 -5.728 1.236 1.00 96.75 86 GLY A O 1
ATOM 663 N N . GLU A 1 87 ? 1.288 -4.491 -0.455 1.00 96.38 87 GLU A N 1
ATOM 664 C CA . GLU A 1 87 ? 0.567 -3.272 -0.063 1.00 96.38 87 GLU A CA 1
ATOM 665 C C . GLU A 1 87 ? -0.957 -3.452 -0.130 1.00 96.38 87 GLU A C 1
ATOM 667 O O . GLU A 1 87 ? -1.656 -3.047 0.801 1.00 96.38 87 GLU A O 1
ATOM 672 N N . ILE A 1 88 ? -1.485 -4.093 -1.180 1.00 97.81 88 ILE A N 1
ATOM 673 C CA . ILE A 1 88 ? -2.914 -4.424 -1.282 1.00 97.81 88 ILE A CA 1
ATOM 674 C C . ILE A 1 88 ? -3.351 -5.267 -0.082 1.00 97.81 88 ILE A C 1
ATOM 676 O O . ILE A 1 88 ? -4.376 -4.960 0.518 1.00 97.81 88 ILE A O 1
ATOM 680 N N . GLN A 1 89 ? -2.590 -6.300 0.291 1.00 97.44 89 GLN A N 1
ATOM 681 C CA . GLN A 1 89 ? -2.937 -7.177 1.415 1.00 97.44 89 GLN A CA 1
ATOM 682 C C . GLN A 1 89 ? -2.950 -6.438 2.759 1.00 97.44 89 GLN A C 1
ATOM 684 O O . GLN A 1 89 ? -3.832 -6.695 3.579 1.00 97.44 89 GLN A O 1
ATOM 689 N N . LEU A 1 90 ? -2.033 -5.487 2.973 1.00 97.56 90 LEU A N 1
ATOM 690 C CA . LEU A 1 90 ? -2.052 -4.626 4.162 1.00 97.56 90 LEU A CA 1
ATOM 691 C C . LEU A 1 90 ? -3.334 -3.779 4.214 1.00 97.56 90 LEU A C 1
ATOM 693 O O . LEU A 1 90 ? -4.003 -3.722 5.244 1.00 97.56 90 LEU A O 1
ATOM 697 N N . TRP A 1 91 ? -3.719 -3.166 3.092 1.00 97.62 91 TRP A N 1
ATOM 698 C CA . TRP A 1 91 ? -4.961 -2.390 2.998 1.00 97.62 91 TRP A CA 1
ATOM 699 C C . TRP A 1 91 ? -6.220 -3.254 3.101 1.00 97.62 91 TRP A C 1
ATOM 701 O O . TRP A 1 91 ? -7.214 -2.830 3.689 1.00 97.62 91 TRP A O 1
ATOM 711 N N . LEU A 1 92 ? -6.180 -4.474 2.570 1.00 97.81 92 LEU A N 1
ATOM 712 C CA . LEU A 1 92 ? -7.273 -5.434 2.663 1.00 97.81 92 LEU A CA 1
ATOM 713 C C . LEU A 1 92 ? -7.509 -5.859 4.118 1.00 97.81 92 LEU A C 1
ATOM 715 O O . LEU A 1 92 ? -8.655 -5.899 4.561 1.00 97.81 92 LEU A O 1
ATOM 719 N N . ALA A 1 93 ? -6.442 -6.101 4.883 1.00 97.56 93 ALA A N 1
ATOM 720 C CA . ALA A 1 93 ? -6.540 -6.404 6.308 1.00 97.56 93 ALA A CA 1
ATOM 721 C C . ALA A 1 93 ? -7.183 -5.248 7.100 1.00 97.56 93 ALA A C 1
ATOM 723 O O . ALA A 1 93 ? -8.091 -5.481 7.901 1.00 97.56 93 ALA A O 1
ATOM 724 N N . LEU A 1 94 ? -6.805 -3.995 6.813 1.00 96.88 94 LEU A N 1
ATOM 725 C CA . LEU A 1 94 ? -7.470 -2.813 7.383 1.00 96.88 94 LEU A CA 1
ATOM 726 C C . LEU A 1 94 ? -8.960 -2.755 7.012 1.00 96.88 94 LEU A C 1
ATOM 728 O O . LEU A 1 94 ? -9.806 -2.474 7.863 1.00 96.88 94 LEU A O 1
ATOM 732 N N . ALA A 1 95 ? -9.310 -3.065 5.761 1.00 97.50 95 ALA A N 1
ATOM 733 C CA . ALA A 1 95 ? -10.705 -3.134 5.329 1.00 97.50 95 ALA A CA 1
ATOM 734 C C . ALA A 1 95 ? -11.492 -4.228 6.074 1.00 97.50 95 ALA A C 1
ATOM 736 O O . ALA A 1 95 ? -12.638 -3.989 6.462 1.00 97.50 95 ALA A O 1
ATOM 737 N N . TYR A 1 96 ? -10.888 -5.393 6.338 1.00 97.44 96 TYR A N 1
ATOM 738 C CA . TYR A 1 96 ? -11.503 -6.445 7.155 1.00 97.44 96 TYR A CA 1
ATOM 739 C C . TYR A 1 96 ? -11.753 -5.996 8.591 1.00 97.44 96 TYR A C 1
ATOM 741 O O . TYR A 1 96 ? -12.868 -6.176 9.086 1.00 97.44 96 TYR A O 1
ATOM 749 N N . GLN A 1 97 ? -10.777 -5.345 9.227 1.00 95.88 97 GLN A N 1
ATOM 750 C CA . GLN A 1 97 ? -10.959 -4.762 10.556 1.00 95.88 97 GLN A CA 1
ATOM 751 C C . GLN A 1 97 ? -12.140 -3.783 10.574 1.00 95.88 97 GLN A C 1
ATOM 753 O O . GLN A 1 97 ? -13.011 -3.883 11.437 1.00 95.88 97 GLN A O 1
ATOM 758 N N . ALA A 1 98 ? -12.213 -2.874 9.599 1.00 95.69 98 ALA A N 1
ATOM 759 C CA . ALA A 1 98 ? -13.293 -1.891 9.515 1.00 95.69 98 ALA A CA 1
ATOM 760 C C . ALA A 1 98 ? -14.678 -2.528 9.269 1.00 95.69 98 ALA A C 1
ATOM 762 O O . ALA A 1 98 ? -15.702 -1.947 9.622 1.00 95.69 98 ALA A O 1
ATOM 763 N N . CYS A 1 99 ? -14.721 -3.741 8.708 1.00 95.56 99 CYS A N 1
ATOM 764 C CA . CYS A 1 99 ? -15.941 -4.538 8.559 1.00 95.56 99 CYS A CA 1
ATOM 765 C C . CYS A 1 99 ? -16.281 -5.394 9.797 1.00 95.56 99 CYS A C 1
ATOM 767 O O . CYS A 1 99 ? -17.227 -6.178 9.737 1.00 95.56 99 CYS A O 1
ATOM 769 N N . GLY A 1 100 ? -15.516 -5.298 10.891 1.00 94.62 100 GLY A N 1
ATOM 770 C CA . GLY A 1 100 ? -15.680 -6.132 12.088 1.00 94.62 100 GLY A CA 1
ATOM 771 C C . GLY A 1 100 ? -15.123 -7.556 11.954 1.00 94.62 100 GLY A C 1
ATOM 772 O O . GLY A 1 100 ? -15.359 -8.391 12.822 1.00 94.62 100 GLY A O 1
ATOM 773 N N . ARG A 1 101 ? -14.374 -7.852 10.883 1.00 96.06 101 ARG A N 1
ATOM 774 C CA . ARG A 1 101 ? -13.715 -9.147 10.635 1.00 96.06 101 ARG A CA 1
ATOM 775 C C . ARG A 1 101 ? -12.284 -9.124 11.180 1.00 96.06 101 ARG A C 1
ATOM 777 O O . ARG A 1 101 ? -11.311 -9.202 10.431 1.00 96.06 101 ARG A O 1
ATOM 784 N N . GLU A 1 102 ? -12.150 -8.962 12.494 1.00 94.38 102 GLU A N 1
ATOM 785 C CA . GLU A 1 102 ? -10.840 -8.809 13.148 1.00 94.38 102 GLU A CA 1
ATOM 786 C C . GLU A 1 102 ? -9.965 -10.071 13.039 1.00 94.38 102 GLU A C 1
ATOM 788 O O . GLU A 1 102 ? -8.754 -9.960 12.845 1.00 94.38 102 GLU A O 1
ATOM 793 N N . GLU A 1 103 ? -10.563 -11.267 13.080 1.00 95.88 103 GLU A N 1
ATOM 794 C CA . GLU A 1 103 ? -9.822 -12.531 12.942 1.00 95.88 103 GLU A CA 1
ATOM 795 C C . GLU A 1 103 ? -9.143 -12.660 11.571 1.00 95.88 103 GLU A C 1
ATOM 797 O O . GLU A 1 103 ? -7.962 -13.004 11.495 1.00 95.88 103 GLU A O 1
ATOM 802 N N . ASP A 1 104 ? -9.850 -12.301 10.496 1.00 96.50 104 ASP A N 1
ATOM 803 C CA . ASP A 1 104 ? -9.317 -12.331 9.129 1.00 96.50 104 ASP A CA 1
ATOM 804 C C . ASP A 1 104 ? -8.199 -11.300 8.930 1.00 96.50 104 ASP A C 1
ATOM 806 O O . ASP A 1 104 ? -7.211 -11.563 8.238 1.00 96.50 104 ASP A O 1
ATOM 810 N N . CYS A 1 105 ? -8.323 -10.133 9.568 1.00 96.88 105 CYS A N 1
ATOM 811 C CA . CYS A 1 105 ? -7.282 -9.107 9.589 1.00 96.88 105 CYS A CA 1
ATOM 812 C C . CYS A 1 105 ? -5.989 -9.646 10.229 1.00 96.88 105 CYS A C 1
ATOM 814 O O . CYS A 1 105 ? -4.926 -9.634 9.599 1.00 96.88 105 CYS A O 1
ATOM 816 N N . LEU A 1 106 ? -6.084 -10.205 11.441 1.00 96.88 106 LEU A N 1
ATOM 817 C CA . LEU A 1 106 ? -4.935 -10.783 12.145 1.00 96.88 106 LEU A CA 1
ATOM 818 C C . LEU A 1 106 ? -4.335 -11.976 11.395 1.00 96.88 106 LEU A C 1
ATOM 820 O O . LEU A 1 106 ? -3.109 -12.100 11.323 1.00 96.88 106 LEU A O 1
ATOM 824 N N . ALA A 1 107 ? -5.173 -12.838 10.813 1.00 97.81 107 ALA A N 1
ATOM 825 C CA . ALA A 1 107 ? -4.720 -13.947 9.981 1.00 97.81 107 ALA A CA 1
ATOM 826 C C . ALA A 1 107 ? -3.907 -13.439 8.782 1.00 97.81 107 ALA A C 1
ATOM 828 O O . ALA A 1 107 ? -2.794 -13.918 8.557 1.00 97.81 107 ALA A O 1
ATOM 829 N N . THR A 1 108 ? -4.408 -12.414 8.087 1.00 97.12 108 THR A N 1
ATOM 830 C CA . THR A 1 108 ? -3.736 -11.804 6.931 1.00 97.12 108 THR A CA 1
ATOM 831 C C . THR A 1 108 ? -2.371 -11.223 7.315 1.00 97.12 108 THR A C 1
ATOM 833 O O . THR A 1 108 ? -1.371 -11.505 6.645 1.00 97.12 108 THR A O 1
ATOM 836 N N . TYR A 1 109 ? -2.273 -10.488 8.429 1.00 97.69 109 TYR A N 1
ATOM 837 C CA . TYR A 1 109 ? -0.983 -9.964 8.896 1.00 97.69 109 TYR A CA 1
ATOM 838 C C . TYR A 1 109 ? -0.003 -11.070 9.294 1.00 97.69 109 TYR A C 1
ATOM 840 O O . TYR A 1 109 ? 1.165 -11.020 8.906 1.00 97.69 109 TYR A O 1
ATOM 848 N N . ARG A 1 110 ? -0.469 -12.113 9.995 1.00 97.56 110 ARG A N 1
ATOM 849 C CA . ARG A 1 110 ? 0.367 -13.275 10.350 1.00 97.56 110 ARG A CA 1
ATOM 850 C C . ARG A 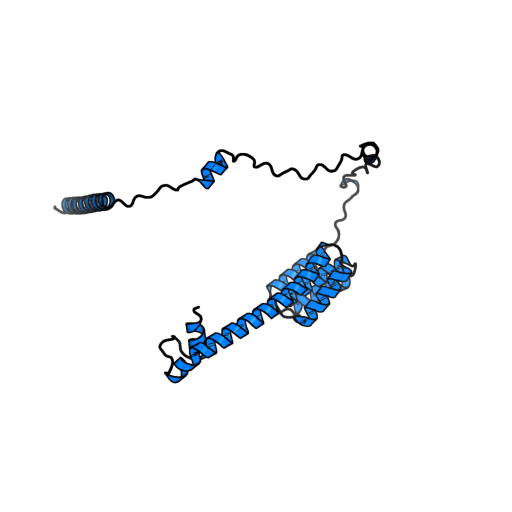1 110 ? 0.875 -14.015 9.116 1.00 97.56 110 ARG A C 1
ATOM 852 O O . ARG A 1 110 ? 2.006 -14.501 9.131 1.00 97.56 110 ARG A O 1
ATOM 859 N N . THR A 1 111 ? 0.061 -14.129 8.064 1.00 97.00 111 THR A N 1
ATOM 860 C CA . THR A 1 111 ? 0.505 -14.733 6.802 1.00 97.00 111 THR A CA 1
ATOM 861 C C . THR A 1 111 ? 1.550 -13.861 6.119 1.00 97.00 111 THR A C 1
ATOM 863 O O . THR A 1 111 ? 2.629 -14.358 5.809 1.00 97.00 111 THR A O 1
ATOM 866 N N . LEU A 1 112 ? 1.295 -12.555 5.994 1.00 96.81 112 LEU A N 1
ATOM 867 C CA . LEU A 1 112 ? 2.217 -11.594 5.387 1.00 96.81 112 LEU A CA 1
ATOM 868 C C . LEU A 1 112 ? 3.588 -11.586 6.068 1.00 96.81 112 LEU A C 1
ATOM 870 O O . LEU A 1 112 ? 4.610 -11.655 5.383 1.00 96.81 112 LEU A O 1
ATOM 874 N N . GLU A 1 113 ? 3.608 -11.558 7.403 1.00 96.62 113 GLU A N 1
ATOM 875 C CA . GLU A 1 113 ? 4.825 -11.596 8.222 1.00 96.62 113 GLU A CA 1
ATOM 876 C C . GLU A 1 113 ? 5.678 -12.844 7.939 1.00 96.62 113 GLU A C 1
ATOM 878 O O . GLU A 1 113 ? 6.902 -12.780 8.019 1.00 96.62 113 GLU A O 1
ATOM 883 N N . LYS A 1 114 ? 5.066 -13.976 7.571 1.00 95.94 114 LYS A N 1
ATOM 884 C CA . LYS A 1 114 ? 5.777 -15.243 7.339 1.00 95.94 114 LYS A CA 1
ATOM 885 C C . LYS A 1 114 ? 6.156 -15.469 5.879 1.00 95.94 114 LYS A C 1
ATOM 887 O O . LYS A 1 114 ? 7.223 -16.017 5.613 1.00 95.94 114 LYS A O 1
ATOM 892 N N . THR A 1 115 ? 5.289 -15.099 4.939 1.00 95.19 115 THR A N 1
ATOM 893 C CA . THR A 1 115 ? 5.384 -15.573 3.549 1.00 95.19 115 THR A CA 1
ATOM 894 C C . THR A 1 115 ? 5.896 -14.529 2.565 1.00 95.19 115 THR A C 1
ATOM 896 O O . THR A 1 115 ? 6.379 -14.901 1.498 1.00 95.19 115 THR A O 1
ATOM 899 N N . HIS A 1 116 ? 5.787 -13.230 2.864 1.00 96.69 116 HIS A N 1
ATOM 900 C CA . HIS A 1 116 ? 6.066 -12.198 1.864 1.00 96.69 116 HIS A CA 1
ATOM 901 C C . HIS A 1 116 ? 7.583 -12.031 1.614 1.00 96.69 116 HIS A C 1
ATOM 903 O O . HIS A 1 116 ? 8.343 -11.893 2.578 1.00 96.69 116 HIS A O 1
ATOM 909 N N . PRO A 1 117 ? 8.067 -11.975 0.355 1.00 96.94 117 PRO A N 1
ATOM 910 C CA . PRO A 1 117 ? 9.504 -11.915 0.057 1.00 96.94 117 PRO A CA 1
ATOM 911 C C . PRO A 1 117 ? 10.166 -10.612 0.527 1.00 96.94 117 PRO A C 1
ATOM 913 O O . PRO A 1 117 ? 11.304 -10.629 1.002 1.00 96.94 117 PRO A O 1
ATOM 916 N N . LEU A 1 118 ? 9.449 -9.483 0.463 1.00 96.94 118 LEU A N 1
ATOM 917 C CA . LEU A 1 118 ? 9.979 -8.173 0.855 1.00 96.94 118 LEU A CA 1
ATOM 918 C C . LEU A 1 118 ? 9.989 -7.978 2.384 1.00 96.94 118 LEU A C 1
ATOM 920 O O . LEU A 1 118 ? 8.916 -7.973 2.992 1.00 96.94 118 LEU A O 1
ATOM 924 N N . PRO A 1 119 ? 11.157 -7.720 3.010 1.00 96.69 119 PRO A N 1
ATOM 925 C CA . PRO A 1 119 ? 11.258 -7.505 4.455 1.00 96.69 119 PRO A CA 1
ATOM 926 C C . PRO A 1 119 ? 10.490 -6.283 4.963 1.00 96.69 119 PRO A C 1
ATOM 928 O O . PRO A 1 119 ? 10.001 -6.304 6.087 1.00 96.69 119 PRO A O 1
ATOM 931 N N . ALA A 1 120 ? 10.381 -5.225 4.154 1.00 96.75 120 ALA A N 1
ATOM 932 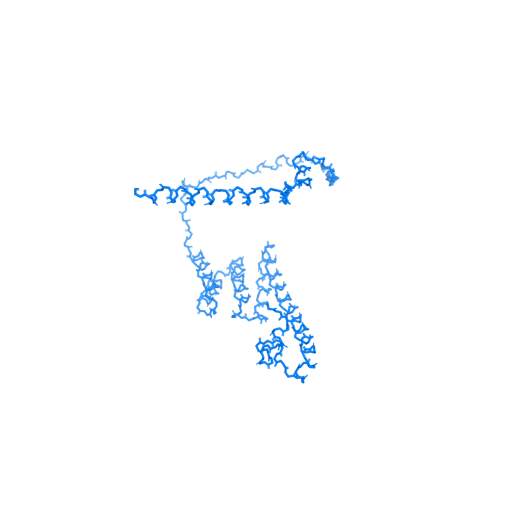C CA . ALA A 1 120 ? 9.659 -4.009 4.527 1.00 96.75 120 ALA A CA 1
ATOM 933 C C . ALA A 1 120 ? 8.172 -4.293 4.796 1.00 96.75 120 ALA A C 1
ATOM 935 O O . ALA A 1 120 ? 7.660 -3.908 5.842 1.00 96.75 120 ALA A O 1
ATOM 936 N N . ILE A 1 121 ? 7.523 -5.053 3.907 1.00 97.62 121 ILE A N 1
ATOM 937 C CA . ILE A 1 121 ? 6.120 -5.465 4.055 1.00 97.62 121 ILE A CA 1
ATOM 938 C C . ILE A 1 121 ? 5.944 -6.376 5.275 1.00 97.62 121 ILE A C 1
ATOM 940 O O . ILE A 1 121 ? 4.998 -6.200 6.035 1.00 97.62 121 ILE A O 1
ATOM 944 N N . ARG A 1 122 ? 6.879 -7.309 5.520 1.00 97.88 122 ARG A N 1
ATOM 945 C CA . ARG A 1 122 ? 6.830 -8.170 6.716 1.00 97.88 122 ARG A CA 1
ATOM 946 C C . ARG A 1 122 ? 6.888 -7.362 8.012 1.00 97.88 122 ARG A C 1
ATOM 948 O O . ARG A 1 122 ? 6.119 -7.636 8.924 1.00 97.88 122 ARG A O 1
ATOM 955 N N . ARG A 1 123 ? 7.779 -6.364 8.081 1.00 97.88 123 ARG A N 1
ATOM 956 C CA . ARG A 1 123 ? 7.889 -5.459 9.238 1.00 97.88 123 ARG A CA 1
ATOM 957 C C . ARG A 1 123 ? 6.605 -4.657 9.432 1.00 97.88 123 ARG A C 1
ATOM 959 O O . ARG A 1 123 ? 6.060 -4.671 10.523 1.00 97.88 123 ARG A O 1
ATOM 966 N N . GLN A 1 124 ? 6.073 -4.066 8.361 1.00 97.56 124 GLN A N 1
ATOM 967 C CA . GLN A 1 124 ? 4.800 -3.339 8.412 1.00 97.56 124 GLN A CA 1
ATOM 968 C C . GLN A 1 124 ? 3.645 -4.225 8.899 1.00 97.56 124 GLN A C 1
ATOM 970 O O . GLN A 1 124 ? 2.860 -3.801 9.742 1.00 97.56 124 GLN A O 1
ATOM 975 N N . ALA A 1 125 ? 3.554 -5.466 8.413 1.00 97.62 125 ALA A N 1
ATOM 976 C CA . ALA A 1 125 ? 2.546 -6.419 8.868 1.00 97.62 125 ALA A CA 1
ATOM 977 C C . ALA A 1 125 ? 2.716 -6.776 10.355 1.00 97.62 125 ALA A C 1
ATOM 979 O O . ALA A 1 125 ? 1.723 -6.843 11.075 1.00 97.62 125 ALA A O 1
ATOM 980 N N . ALA A 1 126 ? 3.954 -6.970 10.822 1.00 97.69 126 ALA A N 1
ATOM 981 C CA . ALA A 1 126 ? 4.246 -7.247 12.227 1.00 97.69 126 ALA A CA 1
ATOM 982 C C . ALA A 1 126 ? 3.869 -6.065 13.138 1.00 97.69 126 ALA A C 1
ATOM 984 O O . ALA A 1 126 ? 3.231 -6.274 14.170 1.00 97.69 126 ALA A O 1
ATOM 985 N N . ASP A 1 127 ? 4.191 -4.835 12.731 1.00 97.44 127 ASP A N 1
ATOM 986 C CA . ASP A 1 127 ? 3.852 -3.616 13.473 1.00 97.44 127 ASP A CA 1
ATOM 987 C C . ASP A 1 127 ? 2.328 -3.435 13.574 1.00 97.44 127 ASP A C 1
ATOM 989 O O . ASP A 1 127 ? 1.788 -3.199 14.656 1.00 97.44 127 ASP A O 1
ATOM 993 N N . LEU A 1 128 ? 1.608 -3.613 12.460 1.00 96.44 128 LEU A N 1
ATOM 994 C CA . LEU A 1 128 ? 0.144 -3.527 12.438 1.00 96.44 128 LEU A CA 1
ATOM 995 C C . LEU A 1 128 ? -0.509 -4.650 13.249 1.00 96.44 128 LEU A C 1
ATOM 997 O O . LEU A 1 128 ? -1.460 -4.395 13.988 1.00 96.44 128 LEU A O 1
ATOM 1001 N N . ARG A 1 129 ? 0.020 -5.876 13.174 1.00 96.69 129 ARG A N 1
ATOM 1002 C CA . ARG A 1 129 ? -0.423 -6.989 14.023 1.00 96.69 129 ARG A CA 1
ATOM 1003 C C . ARG A 1 129 ? -0.255 -6.653 15.500 1.00 96.69 129 ARG A C 1
ATOM 1005 O O . ARG A 1 129 ? -1.178 -6.890 16.271 1.00 96.69 129 ARG A O 1
ATOM 1012 N N . TYR A 1 130 ? 0.888 -6.089 15.883 1.00 96.56 130 TYR A N 1
ATOM 1013 C CA . TYR A 1 130 ? 1.166 -5.707 17.266 1.00 96.56 130 TYR A CA 1
ATOM 1014 C C . TYR A 1 130 ? 0.176 -4.654 17.780 1.00 96.56 130 TYR A C 1
ATOM 1016 O O . TYR A 1 130 ? -0.350 -4.795 18.881 1.00 96.56 130 TYR A O 1
ATOM 1024 N N . ILE A 1 131 ? -0.136 -3.642 16.963 1.00 94.31 131 ILE A N 1
ATOM 1025 C CA . ILE A 1 131 ? -1.155 -2.632 17.291 1.00 94.31 131 ILE A CA 1
ATOM 1026 C C . ILE A 1 131 ? -2.528 -3.286 17.486 1.00 94.31 131 ILE A C 1
ATOM 1028 O O . ILE A 1 131 ? -3.248 -2.934 18.418 1.00 94.31 131 ILE A O 1
ATOM 1032 N N . MET A 1 132 ? -2.883 -4.242 16.627 1.00 92.31 132 MET A N 1
ATOM 1033 C CA . MET A 1 132 ? -4.182 -4.913 16.676 1.00 92.31 132 MET A CA 1
ATOM 1034 C C . MET A 1 132 ? -4.334 -5.895 17.839 1.00 92.31 132 MET A C 1
ATOM 1036 O O . MET A 1 132 ? -5.426 -6.024 18.384 1.00 92.31 132 MET A O 1
ATOM 1040 N N . GLU A 1 133 ? -3.265 -6.588 18.225 1.00 93.19 133 GLU A N 1
ATOM 1041 C CA . GLU A 1 133 ? -3.274 -7.525 19.356 1.00 93.19 133 GLU A CA 1
ATOM 1042 C C . GLU A 1 133 ? -3.164 -6.812 20.715 1.00 93.19 133 GLU A C 1
ATOM 1044 O O . GLU A 1 133 ? -3.392 -7.434 21.756 1.00 93.19 133 GLU A O 1
ATOM 1049 N N . ALA A 1 134 ? -2.820 -5.520 20.730 1.00 93.12 134 ALA A N 1
ATOM 1050 C CA . ALA A 1 134 ? -2.631 -4.772 21.962 1.00 93.12 134 ALA A CA 1
ATOM 1051 C C . ALA A 1 134 ? -3.919 -4.743 22.817 1.00 93.12 134 ALA A C 1
ATOM 1053 O O . ALA A 1 134 ? -5.004 -4.430 22.314 1.00 93.12 134 ALA A O 1
ATOM 1054 N N . PRO A 1 135 ? -3.827 -5.025 24.131 1.00 90.12 135 PRO A N 1
ATOM 1055 C CA . PRO A 1 135 ? -4.981 -4.962 25.012 1.00 90.12 135 PRO A CA 1
ATOM 1056 C C . PRO A 1 135 ? -5.484 -3.521 25.122 1.00 90.12 135 PRO A C 1
ATOM 1058 O O . PRO A 1 135 ? -4.708 -2.574 25.265 1.00 90.12 135 PRO A O 1
ATOM 1061 N N . LYS A 1 136 ? -6.809 -3.352 25.093 1.00 85.69 136 LYS A N 1
ATOM 1062 C CA . LYS A 1 136 ? -7.435 -2.039 25.281 1.00 85.69 136 LYS A CA 1
ATOM 1063 C C . LYS A 1 136 ? -7.081 -1.502 26.666 1.00 85.69 136 LYS A C 1
ATOM 1065 O O . LYS A 1 136 ? -7.254 -2.196 27.669 1.00 85.69 136 LYS A O 1
ATOM 1070 N N . LEU A 1 137 ? -6.621 -0.255 26.713 1.00 87.88 137 LEU A N 1
ATOM 1071 C CA . LEU A 1 137 ? -6.301 0.417 27.966 1.00 87.88 137 LEU A CA 1
ATOM 1072 C C . LEU A 1 137 ? -7.576 0.572 28.809 1.00 87.88 137 LEU A C 1
ATOM 1074 O O . LEU A 1 137 ? -8.565 1.157 28.360 1.00 87.88 137 LEU A O 1
ATOM 1078 N N . GLN A 1 138 ? -7.558 0.043 30.030 1.00 86.25 138 GLN A N 1
ATOM 1079 C CA . GLN A 1 138 ? -8.653 0.207 30.980 1.00 86.25 138 GLN A CA 1
ATOM 1080 C C . GLN A 1 138 ? -8.477 1.546 31.700 1.00 86.25 138 GLN A C 1
ATOM 1082 O O . GLN A 1 138 ? -7.602 1.678 32.544 1.00 86.25 138 GLN A O 1
ATOM 1087 N N . ILE A 1 139 ? -9.286 2.540 31.332 1.00 87.88 139 ILE A N 1
ATOM 1088 C CA . ILE A 1 139 ? -9.280 3.868 31.964 1.00 87.88 139 ILE A CA 1
ATOM 1089 C C . ILE A 1 139 ? -10.349 3.893 33.057 1.00 87.88 139 ILE A C 1
ATOM 1091 O O . ILE A 1 139 ? -11.527 3.623 32.755 1.00 87.88 139 ILE A O 1
ATOM 1095 N N . SER A 1 140 ? -9.950 4.229 34.287 1.00 89.25 140 SER A N 1
ATOM 1096 C CA . SER A 1 140 ? -10.857 4.310 35.439 1.00 89.25 140 SER A CA 1
ATOM 1097 C C . SER A 1 140 ? -11.827 5.501 35.314 1.00 89.25 140 SER A C 1
ATOM 1099 O O . SER A 1 140 ? -11.538 6.457 34.593 1.00 89.25 140 SER A O 1
ATOM 1101 N N . PRO A 1 141 ? -13.010 5.476 35.958 1.00 84.81 141 PRO A N 1
ATOM 1102 C CA . PRO A 1 141 ? -13.961 6.589 35.896 1.00 84.81 141 PRO A CA 1
ATOM 1103 C C . PRO A 1 141 ? -13.383 7.920 36.393 1.00 84.81 141 PRO A C 1
ATOM 1105 O O . PRO A 1 141 ? -13.740 8.960 35.846 1.00 84.81 141 PRO A O 1
ATOM 1108 N N . ASP A 1 142 ? -12.475 7.875 37.370 1.00 87.06 142 ASP A N 1
ATOM 1109 C CA . ASP A 1 142 ? -11.836 9.057 37.960 1.00 87.06 142 ASP A CA 1
ATOM 1110 C C . ASP A 1 142 ? -10.815 9.710 37.008 1.00 87.06 142 ASP A C 1
ATOM 1112 O O . ASP A 1 142 ? -10.607 10.920 37.043 1.00 87.06 142 ASP A O 1
ATOM 1116 N N . GLU A 1 143 ? -10.214 8.927 36.106 1.00 87.94 143 GLU A N 1
ATOM 1117 C CA . GLU A 1 143 ? -9.320 9.412 35.043 1.00 87.94 143 GLU A CA 1
ATOM 1118 C C . GLU A 1 143 ? -10.085 9.950 33.821 1.00 87.94 143 GLU A C 1
ATOM 1120 O O . GLU A 1 143 ? -9.509 10.618 32.956 1.00 87.94 143 GLU A O 1
ATOM 1125 N N . ARG A 1 144 ? -11.386 9.650 33.708 1.00 88.12 144 ARG A N 1
ATOM 1126 C CA . ARG A 1 144 ? -12.208 10.069 32.568 1.00 88.12 144 ARG A CA 1
ATOM 1127 C C . ARG A 1 144 ? -12.736 11.482 32.779 1.00 88.12 144 ARG A C 1
ATOM 1129 O O . ARG A 1 144 ? -13.564 11.735 33.648 1.00 88.12 144 ARG A O 1
ATOM 1136 N N . VAL A 1 145 ? -12.367 12.388 31.878 1.00 87.88 145 VAL A N 1
ATOM 1137 C CA . VAL A 1 145 ? -13.041 13.686 31.753 1.00 87.88 145 VAL A CA 1
ATOM 1138 C C . VAL A 1 145 ? -14.435 13.460 31.162 1.00 87.88 145 VAL A C 1
ATOM 1140 O O . VAL A 1 145 ? -14.577 13.083 29.998 1.00 87.88 145 VAL A O 1
ATOM 1143 N N . GLN A 1 146 ? -15.476 13.679 31.964 1.00 84.94 146 GLN A N 1
ATOM 1144 C CA . GLN A 1 146 ? -16.863 13.620 31.505 1.00 84.94 146 GLN A CA 1
ATOM 1145 C C . GLN A 1 146 ? -17.213 14.932 30.801 1.00 84.94 146 GLN A C 1
ATOM 1147 O O . GLN A 1 146 ? -17.420 15.961 31.439 1.00 84.94 146 GLN A O 1
ATOM 1152 N N . ILE A 1 147 ? -17.263 14.900 29.469 1.00 85.00 147 ILE A N 1
ATOM 1153 C CA . ILE A 1 147 ? -17.769 16.022 28.677 1.00 85.00 147 ILE A CA 1
ATOM 1154 C C . ILE A 1 147 ? -19.299 15.921 28.682 1.00 85.00 147 ILE A C 1
ATOM 1156 O O . ILE A 1 147 ? -19.832 14.926 28.180 1.00 85.00 147 ILE A O 1
ATOM 1160 N N . PRO A 1 148 ? -20.026 16.903 29.239 1.00 84.19 148 PRO A N 1
ATOM 1161 C CA . PRO A 1 148 ? -21.480 16.879 29.213 1.00 84.19 148 PRO A CA 1
ATOM 1162 C C . PRO A 1 148 ? -21.970 16.945 27.764 1.00 84.19 148 PRO A C 1
ATOM 1164 O O . PRO A 1 148 ? -21.498 17.759 26.967 1.00 84.19 148 PRO A O 1
ATOM 1167 N N . VAL A 1 149 ? -22.935 16.090 27.420 1.00 80.81 149 VAL A N 1
ATOM 1168 C CA . VAL A 1 149 ? -23.615 16.168 26.127 1.00 80.81 149 VAL A CA 1
ATOM 1169 C C . VAL A 1 149 ? -24.443 17.446 26.133 1.00 80.81 149 VAL A C 1
ATOM 1171 O O . VAL A 1 149 ? -25.436 17.552 26.848 1.00 80.81 149 VAL A O 1
ATOM 1174 N N . LEU A 1 150 ? -24.018 18.434 25.351 1.00 78.94 150 LEU A N 1
ATOM 1175 C CA . LEU A 1 150 ? -24.777 19.660 25.145 1.00 78.94 150 LEU A CA 1
ATOM 1176 C C . LEU A 1 150 ? -25.973 19.337 24.235 1.00 78.94 150 LEU A C 1
ATOM 1178 O O . LEU A 1 150 ? -25.882 19.442 23.012 1.00 78.94 150 LEU A O 1
ATOM 1182 N N . THR A 1 151 ? -27.084 18.901 24.828 1.00 70.88 151 THR A N 1
ATOM 1183 C CA . THR A 1 151 ? -28.333 18.575 24.114 1.00 70.88 151 THR A CA 1
ATOM 1184 C C . THR A 1 151 ? -28.996 19.806 23.492 1.00 70.88 151 THR A C 1
ATOM 1186 O O . THR A 1 151 ? -29.709 19.682 22.503 1.00 70.88 151 THR A O 1
ATOM 1189 N N . ASP A 1 152 ? -28.687 21.002 24.001 1.00 66.81 152 ASP A N 1
ATOM 1190 C CA . ASP A 1 152 ? -29.336 22.262 23.615 1.00 66.81 152 ASP A CA 1
ATOM 1191 C C . ASP A 1 152 ? -28.521 23.112 22.620 1.00 66.81 152 ASP A C 1
ATOM 1193 O O . ASP A 1 152 ? -28.741 24.316 22.476 1.00 66.81 152 ASP A O 1
ATOM 1197 N N . LEU A 1 153 ? -27.585 22.511 21.878 1.00 59.78 153 LEU A N 1
ATOM 1198 C CA . LEU A 1 153 ? -26.849 23.228 20.822 1.00 59.78 153 LEU A CA 1
ATOM 1199 C C . LEU A 1 153 ? -27.732 23.627 19.624 1.00 59.78 153 LEU A C 1
ATOM 1201 O O . LEU A 1 153 ? -27.360 24.518 18.857 1.00 59.78 153 LEU A O 1
ATOM 1205 N N . ASP A 1 154 ? -28.910 23.015 19.476 1.00 59.56 154 ASP A N 1
ATOM 1206 C CA . ASP A 1 154 ? -29.858 23.321 18.399 1.00 59.56 154 ASP A CA 1
ATOM 1207 C C . ASP A 1 154 ? -30.833 24.467 18.727 1.00 59.56 154 ASP A C 1
ATOM 1209 O O . ASP A 1 154 ? -31.480 24.989 17.814 1.00 59.56 154 ASP A O 1
ATOM 1213 N N . VAL A 1 155 ? -30.876 24.965 19.972 1.00 58.00 155 VAL A N 1
ATOM 1214 C CA . VAL A 1 155 ? -31.753 26.096 20.358 1.00 58.00 155 VAL A CA 1
ATOM 1215 C C . VAL A 1 155 ? -31.415 27.372 19.566 1.00 58.00 155 VAL A C 1
ATOM 1217 O O . VAL A 1 155 ? -32.280 28.206 19.313 1.00 58.00 155 VAL A O 1
ATOM 1220 N N . ASN A 1 156 ? -30.179 27.491 19.065 1.00 56.50 156 ASN A N 1
ATOM 1221 C CA . ASN A 1 156 ? -29.729 28.603 18.218 1.00 56.50 156 ASN A CA 1
ATOM 1222 C C . ASN A 1 156 ? -29.713 28.299 16.703 1.00 56.50 156 ASN A C 1
ATOM 1224 O O . ASN A 1 156 ? -29.299 29.151 15.908 1.00 56.50 156 ASN A O 1
ATOM 1228 N N . ARG A 1 157 ? -30.151 27.108 16.268 1.00 56.56 157 ARG A N 1
ATOM 1229 C CA . ARG A 1 157 ? -30.271 26.768 14.836 1.00 56.56 157 ARG A CA 1
ATOM 1230 C C . ARG A 1 157 ? -31.650 27.082 14.248 1.00 56.56 157 ARG A C 1
ATOM 1232 O O . ARG A 1 157 ? -31.738 27.296 13.044 1.00 56.56 157 ARG A O 1
ATOM 1239 N N . GLY A 1 158 ? -32.694 27.164 15.076 1.00 55.75 158 GLY A N 1
ATOM 1240 C CA . GLY A 1 158 ? -34.093 27.200 14.628 1.00 55.75 158 GLY A CA 1
ATOM 1241 C C . GLY A 1 158 ? -34.625 28.519 14.055 1.00 55.75 158 GLY A C 1
ATOM 1242 O O . GLY A 1 158 ? -35.675 28.496 13.429 1.00 55.75 158 GLY A O 1
ATOM 1243 N N . ASN A 1 159 ? -33.933 29.655 14.222 1.00 57.53 159 ASN A N 1
ATOM 1244 C CA . ASN A 1 159 ? -34.453 30.962 13.776 1.00 57.53 159 ASN A CA 1
ATOM 1245 C C . ASN A 1 159 ? -33.485 31.793 12.926 1.00 57.53 159 ASN A C 1
ATOM 1247 O O . ASN A 1 159 ? -33.717 32.979 12.680 1.00 57.53 159 ASN A O 1
ATOM 1251 N N . ARG A 1 160 ? -32.404 31.188 12.424 1.00 59.41 160 ARG A N 1
ATOM 1252 C CA . ARG A 1 160 ? -31.656 31.819 11.336 1.00 59.41 160 ARG A CA 1
ATOM 1253 C C . ARG A 1 160 ? -32.485 31.634 10.074 1.00 59.41 160 ARG A C 1
ATOM 1255 O O . ARG A 1 160 ? -32.525 30.537 9.523 1.00 59.41 160 ARG A O 1
ATOM 1262 N N . ALA A 1 161 ? -33.152 32.706 9.636 1.00 64.69 161 ALA A N 1
ATOM 1263 C CA . ALA A 1 161 ? -33.696 32.800 8.284 1.00 64.69 161 ALA A CA 1
ATOM 1264 C C . ALA A 1 161 ? -32.666 32.212 7.305 1.00 64.69 161 ALA A C 1
ATOM 1266 O O . ALA A 1 161 ? -31.471 32.431 7.534 1.00 64.69 161 ALA A O 1
ATOM 1267 N N . PRO A 1 162 ? -33.072 31.457 6.266 1.00 61.97 162 PRO A N 1
ATOM 1268 C CA . PRO A 1 162 ? -32.136 30.908 5.298 1.00 61.97 162 PRO A CA 1
ATOM 1269 C C . PRO A 1 162 ? -31.322 32.066 4.728 1.00 61.97 162 PRO A C 1
ATOM 1271 O O . PRO A 1 162 ? -31.788 32.818 3.874 1.00 61.97 162 PRO A O 1
ATOM 1274 N N . VAL A 1 163 ? -30.111 32.252 5.253 1.00 62.53 163 VAL A N 1
ATOM 1275 C CA . VAL A 1 163 ? -29.176 33.226 4.719 1.00 62.53 163 VAL A CA 1
ATOM 1276 C C . VAL A 1 163 ? -28.878 32.674 3.344 1.00 62.53 163 VAL A C 1
ATOM 1278 O O . VAL A 1 163 ? -28.338 31.570 3.227 1.00 62.53 163 VAL A O 1
ATOM 1281 N N . ALA A 1 164 ? -29.337 33.386 2.312 1.00 68.06 164 ALA A N 1
ATOM 1282 C CA . ALA A 1 164 ? -29.030 33.056 0.933 1.00 68.06 164 ALA A CA 1
ATOM 1283 C C . ALA A 1 164 ? -27.551 32.686 0.888 1.00 68.06 164 ALA A C 1
ATOM 1285 O O . ALA A 1 164 ? -26.731 33.468 1.377 1.00 68.06 164 ALA A O 1
ATOM 1286 N N . ARG A 1 165 ? -27.230 31.475 0.397 1.00 64.31 165 ARG A N 1
ATOM 1287 C CA . ARG A 1 165 ? -25.838 31.025 0.281 1.00 64.31 165 ARG A CA 1
ATOM 1288 C C . ARG A 1 165 ? -25.075 32.202 -0.317 1.00 64.31 165 ARG A C 1
ATOM 1290 O O . ARG A 1 165 ? -25.448 32.609 -1.425 1.00 64.31 165 ARG A O 1
ATOM 1297 N N . PRO A 1 166 ? -24.119 32.812 0.409 1.00 63.66 166 PRO A N 1
ATOM 1298 C CA . PRO A 1 166 ? -23.396 33.937 -0.144 1.00 63.66 166 PRO A CA 1
ATOM 1299 C C . PRO A 1 166 ? -22.851 33.445 -1.477 1.00 63.66 166 PRO A C 1
ATOM 1301 O O . PRO A 1 166 ? -22.314 32.334 -1.553 1.00 63.66 166 PRO A O 1
ATOM 1304 N N . ARG A 1 167 ? -23.098 34.208 -2.552 1.00 68.88 167 ARG A N 1
ATOM 1305 C CA . ARG A 1 167 ? -22.499 33.898 -3.853 1.00 68.88 167 ARG A CA 1
ATOM 1306 C C . ARG A 1 167 ? -21.022 33.613 -3.583 1.00 68.88 167 ARG A C 1
ATOM 1308 O O . ARG A 1 167 ? -20.449 34.359 -2.779 1.00 68.88 167 ARG A O 1
ATOM 1315 N N . PRO A 1 168 ? -20.436 32.550 -4.171 1.00 68.19 168 PRO A N 1
ATOM 1316 C CA . PRO A 1 168 ? -19.026 32.254 -3.961 1.00 68.19 168 PRO A CA 1
ATOM 1317 C C . PRO A 1 168 ? -18.274 33.574 -4.111 1.00 68.19 168 PRO A C 1
ATOM 1319 O O . PRO A 1 168 ? -18.555 34.287 -5.084 1.00 68.19 168 PRO A O 1
ATOM 1322 N N . PRO A 1 169 ? -17.463 33.972 -3.111 1.00 64.00 169 PRO A N 1
ATOM 1323 C CA . PRO A 1 169 ? -16.844 35.281 -3.126 1.00 64.00 169 PRO A CA 1
ATOM 1324 C C . PRO A 1 169 ? -16.153 35.404 -4.473 1.00 64.00 169 PRO A C 1
ATOM 1326 O O . PRO A 1 169 ? -15.326 34.560 -4.828 1.00 64.00 169 PRO A O 1
ATOM 1329 N N . VAL A 1 170 ? -16.563 36.399 -5.267 1.00 70.75 170 VAL A N 1
ATOM 1330 C CA . VAL A 1 170 ? -15.833 36.743 -6.484 1.00 70.75 170 VAL A CA 1
ATOM 1331 C C . VAL A 1 170 ? -14.405 36.905 -6.006 1.00 70.75 170 VAL A C 1
ATOM 1333 O O . VAL A 1 170 ? -14.188 37.710 -5.099 1.00 70.75 170 VAL A O 1
ATOM 1336 N N . LYS A 1 171 ? -13.483 36.073 -6.511 1.00 64.69 171 LYS A N 1
ATOM 1337 C CA . LYS A 1 171 ? -12.069 36.119 -6.137 1.00 64.69 171 LYS A CA 1
ATOM 1338 C C . LYS A 1 171 ? -11.597 37.542 -6.412 1.00 64.69 171 LYS A C 1
ATOM 1340 O O . LYS A 1 171 ? -11.264 37.879 -7.546 1.00 64.69 171 LYS A O 1
ATOM 1345 N N . ARG A 1 172 ? -11.663 38.408 -5.401 1.00 69.44 172 ARG A N 1
ATOM 1346 C CA . ARG A 1 172 ? -11.091 39.741 -5.477 1.00 69.44 172 ARG A CA 1
ATOM 1347 C C . ARG A 1 172 ? -9.607 39.474 -5.607 1.00 69.44 172 ARG A C 1
ATOM 1349 O O . ARG A 1 172 ? -9.055 38.725 -4.803 1.00 69.44 172 ARG A O 1
ATOM 1356 N N . LYS A 1 173 ? -9.001 40.000 -6.669 1.00 70.56 173 LYS A N 1
ATOM 1357 C CA . LYS A 1 173 ? -7.548 40.068 -6.755 1.00 70.56 173 LYS A CA 1
ATOM 1358 C C . LYS A 1 173 ? -7.135 40.915 -5.557 1.00 70.56 173 LYS A C 1
ATOM 1360 O O . LYS A 1 173 ? -7.351 42.121 -5.571 1.00 70.56 173 LYS A O 1
ATOM 1365 N N . VAL A 1 174 ? -6.731 40.254 -4.478 1.00 78.12 174 VAL A N 1
ATOM 1366 C CA . VAL A 1 174 ? -6.115 40.923 -3.340 1.00 78.12 174 VAL A CA 1
ATOM 1367 C C . VAL A 1 174 ? -4.861 41.567 -3.916 1.00 78.12 174 VAL A C 1
ATOM 1369 O O . VAL A 1 174 ? -4.132 40.907 -4.660 1.00 78.12 174 VAL A O 1
ATOM 1372 N N . GLU A 1 175 ? -4.694 42.869 -3.697 1.00 80.12 175 GLU A N 1
ATOM 1373 C CA . GLU A 1 175 ? -3.456 43.550 -4.067 1.00 80.12 175 GLU A CA 1
ATOM 1374 C C . GLU A 1 175 ? -2.313 42.811 -3.376 1.00 80.12 175 GLU A C 1
ATOM 1376 O O . GLU A 1 175 ? -2.420 42.470 -2.195 1.00 80.12 175 GLU A O 1
ATOM 1381 N N . LYS A 1 176 ? -1.277 42.470 -4.143 1.00 82.25 176 LYS A N 1
ATOM 1382 C CA . LYS A 1 176 ? -0.150 41.706 -3.619 1.00 82.25 176 LYS A CA 1
ATOM 1383 C C . LYS A 1 176 ? 0.461 42.479 -2.461 1.00 82.25 176 LYS A C 1
ATOM 1385 O O . LYS A 1 176 ? 0.555 43.706 -2.491 1.00 82.25 176 LYS A O 1
ATOM 1390 N N . THR A 1 177 ? 0.840 41.760 -1.414 1.00 86.06 177 THR A N 1
ATOM 1391 C CA . THR A 1 177 ? 1.568 42.397 -0.316 1.00 86.06 177 THR A CA 1
ATOM 1392 C C . THR A 1 177 ? 2.949 42.831 -0.804 1.00 86.06 177 THR A C 1
ATOM 1394 O O . THR A 1 177 ? 3.499 42.246 -1.736 1.00 86.06 177 THR A O 1
ATOM 1397 N N . TRP A 1 178 ? 3.536 43.837 -0.149 1.00 81.38 178 TRP A N 1
ATOM 1398 C CA . TRP A 1 178 ? 4.899 44.295 -0.449 1.00 81.38 178 TRP A CA 1
ATOM 1399 C C . TRP A 1 178 ? 5.923 43.152 -0.463 1.00 81.38 178 TRP A C 1
ATOM 1401 O O . TRP A 1 178 ? 6.875 43.196 -1.232 1.00 81.38 178 TRP A O 1
ATOM 1411 N N . ASP A 1 179 ? 5.710 42.124 0.362 1.00 84.94 179 ASP A N 1
ATOM 1412 C CA . ASP A 1 179 ? 6.565 40.939 0.427 1.00 84.94 179 ASP A CA 1
ATOM 1413 C C . ASP A 1 179 ? 6.366 40.030 -0.804 1.00 84.94 179 ASP A C 1
ATOM 1415 O O . ASP A 1 179 ? 7.334 39.633 -1.445 1.00 84.94 179 ASP A O 1
ATOM 1419 N N . GLU A 1 180 ? 5.122 39.769 -1.225 1.00 84.31 180 GLU A N 1
ATOM 1420 C CA . GLU A 1 180 ? 4.824 38.991 -2.443 1.00 84.31 180 GLU A CA 1
ATOM 1421 C C . GLU A 1 180 ? 5.349 39.665 -3.719 1.00 84.31 180 GLU A C 1
ATOM 1423 O O . GLU A 1 180 ? 5.927 38.994 -4.577 1.00 84.31 180 GLU A O 1
ATOM 1428 N N . GLU A 1 181 ? 5.193 40.988 -3.843 1.00 84.94 181 GLU A N 1
ATOM 1429 C CA . GLU A 1 181 ? 5.764 41.738 -4.970 1.00 84.94 181 GLU A CA 1
ATOM 1430 C C . GLU A 1 181 ? 7.292 41.740 -4.943 1.00 84.94 181 GLU A C 1
ATOM 1432 O O . GLU A 1 181 ? 7.924 41.655 -6.000 1.00 84.94 181 GLU A O 1
ATOM 1437 N N . PHE A 1 182 ? 7.891 41.820 -3.751 1.00 86.88 182 PHE A N 1
ATOM 1438 C CA . PHE A 1 182 ? 9.336 41.748 -3.585 1.00 86.88 182 PHE A CA 1
ATOM 1439 C C . PHE A 1 182 ? 9.874 40.388 -4.031 1.00 86.88 182 PHE A C 1
ATOM 1441 O O . PHE A 1 182 ? 10.817 40.357 -4.817 1.00 86.88 182 PHE A O 1
ATOM 1448 N N . TRP A 1 183 ? 9.267 39.278 -3.598 1.00 84.12 183 TRP A N 1
ATOM 1449 C CA . TRP A 1 183 ? 9.727 37.931 -3.953 1.00 84.12 183 TRP A CA 1
ATOM 1450 C C . TRP A 1 183 ? 9.513 37.583 -5.426 1.00 84.12 183 TRP A C 1
ATOM 1452 O O . TRP A 1 183 ? 10.387 36.957 -6.026 1.00 84.12 183 TRP A O 1
ATOM 1462 N N . GLU A 1 184 ? 8.402 38.005 -6.037 1.00 84.88 184 GLU A N 1
ATOM 1463 C CA . GLU A 1 184 ? 8.186 37.794 -7.476 1.00 84.88 184 GLU A CA 1
ATOM 1464 C C . GLU A 1 184 ? 9.170 38.588 -8.345 1.00 84.88 184 GLU A C 1
ATOM 1466 O O . GLU A 1 184 ? 9.582 38.106 -9.401 1.00 84.88 184 GLU A O 1
ATOM 1471 N N . ASN A 1 185 ? 9.563 39.786 -7.904 1.00 83.50 185 ASN A N 1
ATOM 1472 C CA . ASN A 1 185 ? 10.492 40.655 -8.631 1.00 83.50 185 ASN A CA 1
ATOM 1473 C C . ASN A 1 185 ? 11.927 40.591 -8.089 1.00 83.50 185 ASN A C 1
ATOM 1475 O O . ASN A 1 185 ? 12.774 41.404 -8.475 1.00 83.50 185 ASN A O 1
ATOM 1479 N N . TYR A 1 186 ? 12.225 39.637 -7.206 1.00 83.69 186 TYR A N 1
ATOM 1480 C CA . TYR A 1 186 ? 13.543 39.518 -6.606 1.00 83.69 186 TYR A CA 1
ATOM 1481 C C . TYR A 1 186 ? 14.553 39.051 -7.653 1.00 83.69 186 TYR A C 1
ATOM 1483 O O . TYR A 1 186 ? 14.642 37.876 -8.011 1.00 83.69 186 TYR A O 1
ATOM 1491 N N . THR A 1 187 ? 15.378 39.977 -8.129 1.00 79.06 187 THR A N 1
ATOM 1492 C CA . THR A 1 187 ? 16.580 39.625 -8.877 1.00 79.06 187 THR A CA 1
ATOM 1493 C C . THR A 1 187 ? 17.721 39.442 -7.892 1.00 79.06 187 THR A C 1
ATOM 1495 O O . THR A 1 187 ? 18.154 40.407 -7.259 1.00 79.06 187 THR A O 1
ATOM 1498 N N . GLY A 1 188 ? 18.226 38.213 -7.780 1.00 82.62 188 GLY A N 1
ATOM 1499 C CA . GLY A 1 188 ? 19.399 37.930 -6.958 1.00 82.62 188 GLY A CA 1
ATOM 1500 C C . GLY A 1 188 ? 20.596 38.813 -7.345 1.00 82.62 188 GLY A C 1
ATOM 1501 O O . GLY A 1 188 ? 20.712 39.227 -8.508 1.00 82.62 188 GLY A O 1
ATOM 1502 N N . PRO A 1 189 ? 21.499 39.117 -6.395 1.00 80.56 189 PRO A N 1
ATOM 1503 C CA . PRO A 1 189 ? 22.672 39.934 -6.666 1.00 80.56 189 PRO A CA 1
ATOM 1504 C C . PRO A 1 189 ? 23.491 39.289 -7.783 1.00 80.56 189 PRO A C 1
ATOM 1506 O O . PRO A 1 189 ? 23.987 38.168 -7.654 1.00 80.56 189 PRO A O 1
ATOM 1509 N N . ARG A 1 190 ? 23.628 39.995 -8.910 1.00 71.75 190 ARG A N 1
ATOM 1510 C CA . ARG A 1 190 ? 24.472 39.524 -10.006 1.00 71.75 190 ARG A CA 1
ATOM 1511 C C . ARG A 1 190 ? 25.919 39.601 -9.549 1.00 71.75 190 ARG A C 1
ATOM 1513 O O . ARG A 1 190 ? 26.477 40.689 -9.416 1.00 71.75 190 ARG A O 1
ATOM 1520 N N . ILE A 1 191 ? 26.524 38.441 -9.332 1.00 71.00 191 ILE A N 1
ATOM 1521 C CA . ILE A 1 191 ? 27.959 38.318 -9.098 1.00 71.00 191 ILE A CA 1
ATOM 1522 C C . ILE A 1 191 ? 28.645 38.730 -10.403 1.00 71.00 191 ILE A C 1
ATOM 1524 O O . ILE A 1 191 ? 28.718 37.967 -11.364 1.00 71.00 191 ILE A O 1
ATOM 1528 N N . MET A 1 192 ? 29.055 39.992 -10.490 1.00 62.31 192 MET A N 1
ATOM 1529 C CA . MET A 1 192 ? 29.737 40.513 -11.668 1.00 62.31 192 MET A CA 1
ATOM 1530 C C . MET A 1 192 ? 31.142 39.916 -11.703 1.00 62.31 192 MET A C 1
ATOM 1532 O O . MET A 1 192 ? 32.019 40.306 -10.933 1.00 62.31 192 MET A O 1
ATOM 1536 N N . THR A 1 193 ? 31.367 38.966 -12.607 1.00 67.94 193 THR A N 1
ATOM 1537 C CA . THR A 1 193 ? 32.692 38.408 -12.895 1.00 67.94 193 THR A CA 1
ATOM 1538 C C . THR A 1 193 ? 33.513 39.442 -13.664 1.00 67.94 193 THR A C 1
ATOM 1540 O O . THR A 1 193 ? 33.636 39.393 -14.888 1.00 67.94 193 THR A O 1
ATOM 1543 N N . ASN A 1 194 ? 34.037 40.442 -12.956 1.00 80.69 194 ASN A N 1
ATOM 1544 C CA . ASN A 1 194 ? 34.875 41.466 -13.560 1.00 80.69 194 ASN A CA 1
ATOM 1545 C C . ASN A 1 194 ? 36.308 40.931 -13.746 1.00 80.69 194 ASN A C 1
ATOM 1547 O O . ASN A 1 194 ? 37.002 40.635 -12.772 1.00 80.69 194 ASN A O 1
ATOM 1551 N N . LYS A 1 195 ? 36.769 40.846 -15.003 1.00 81.88 195 LYS A N 1
ATOM 1552 C CA . LYS A 1 195 ? 38.126 40.394 -15.371 1.00 81.88 195 LYS A CA 1
ATOM 1553 C C . LYS A 1 195 ? 39.243 41.160 -14.656 1.00 81.88 195 LYS A C 1
ATOM 1555 O O . LYS A 1 195 ? 40.284 40.583 -14.359 1.00 81.88 195 LYS A O 1
ATOM 1560 N N . TYR A 1 196 ? 39.013 42.432 -14.327 1.00 86.88 196 TYR A N 1
ATOM 1561 C CA . TYR A 1 196 ? 39.994 43.254 -13.621 1.00 86.88 196 TYR A CA 1
ATOM 1562 C C . TYR A 1 196 ? 40.133 42.872 -12.142 1.00 86.88 196 TYR A C 1
ATOM 1564 O O . TYR A 1 196 ? 41.225 42.988 -11.597 1.00 86.88 196 TYR A O 1
ATOM 1572 N N . VAL A 1 197 ? 39.074 42.357 -11.505 1.00 84.19 197 VAL A N 1
ATOM 1573 C CA . VAL A 1 197 ? 39.127 41.885 -10.107 1.00 84.19 197 VAL A CA 1
ATOM 1574 C C . VAL A 1 197 ? 39.964 40.609 -10.007 1.00 84.19 197 VAL A C 1
ATOM 1576 O O . VAL A 1 197 ? 40.801 40.497 -9.118 1.00 84.19 197 VAL A O 1
ATOM 1579 N N . TRP A 1 198 ? 39.817 39.690 -10.966 1.00 82.56 198 TRP A N 1
ATOM 1580 C CA . TRP A 1 198 ? 40.673 38.501 -11.060 1.00 82.56 198 TRP A CA 1
ATOM 1581 C C . TRP A 1 198 ? 42.127 38.847 -11.386 1.00 82.56 198 TRP A C 1
ATOM 1583 O O . TRP A 1 198 ? 43.034 38.271 -10.791 1.00 82.56 198 TRP A O 1
ATOM 1593 N N . ALA A 1 199 ? 42.360 39.821 -12.273 1.00 91.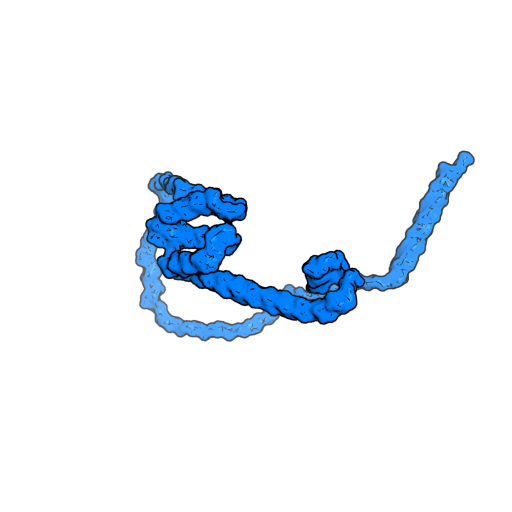25 199 ALA A N 1
ATOM 1594 C CA . ALA A 1 199 ? 43.708 40.308 -12.556 1.00 91.25 199 ALA A CA 1
ATOM 1595 C C . ALA A 1 199 ? 44.357 40.935 -11.310 1.00 91.25 199 ALA A C 1
ATOM 1597 O O . ALA A 1 199 ? 45.499 40.616 -10.990 1.00 91.25 199 ALA A O 1
ATOM 1598 N N . ALA A 1 200 ? 43.622 41.766 -10.566 1.00 91.12 200 ALA A N 1
ATOM 1599 C CA . ALA A 1 200 ? 44.107 42.361 -9.324 1.00 91.12 200 ALA A CA 1
ATOM 1600 C C . ALA A 1 200 ? 44.396 41.294 -8.255 1.00 91.12 200 ALA A C 1
ATOM 1602 O O . ALA A 1 200 ? 45.458 41.323 -7.638 1.00 91.12 200 ALA A O 1
ATOM 1603 N N . ALA A 1 201 ? 43.504 40.314 -8.079 1.00 90.12 201 ALA A N 1
ATOM 1604 C CA . ALA A 1 201 ? 43.711 39.206 -7.147 1.00 90.12 201 ALA A CA 1
ATOM 1605 C C . ALA A 1 201 ? 44.950 38.370 -7.507 1.00 90.12 201 ALA A C 1
ATOM 1607 O O . ALA A 1 201 ? 45.733 38.028 -6.623 1.00 90.12 201 ALA A O 1
ATOM 1608 N N . ALA A 1 202 ? 45.175 38.098 -8.797 1.00 92.31 202 ALA A N 1
ATOM 1609 C CA . ALA A 1 202 ? 46.369 37.396 -9.260 1.00 92.31 202 ALA A CA 1
ATOM 1610 C C . ALA A 1 202 ? 47.651 38.194 -8.971 1.00 92.31 202 ALA A C 1
ATOM 1612 O O . ALA A 1 202 ? 48.625 37.618 -8.496 1.00 92.31 202 ALA A O 1
ATOM 1613 N N . VAL A 1 203 ? 47.641 39.513 -9.190 1.00 95.44 203 VAL A N 1
ATOM 1614 C CA . VAL A 1 203 ? 48.782 40.392 -8.873 1.00 95.44 203 VAL A CA 1
ATOM 1615 C C . VAL A 1 203 ? 49.066 40.426 -7.370 1.00 95.44 203 VAL A C 1
ATOM 1617 O O . VAL A 1 203 ? 50.218 40.342 -6.954 1.00 95.44 203 VAL A O 1
ATOM 1620 N N . VAL A 1 204 ? 48.032 40.513 -6.532 1.00 95.06 204 VAL A N 1
ATOM 1621 C CA . VAL A 1 204 ? 48.209 40.483 -5.072 1.00 95.06 204 VAL A CA 1
ATOM 1622 C C . VAL A 1 204 ? 48.749 39.125 -4.620 1.00 95.06 204 VAL A C 1
ATOM 1624 O O . VAL A 1 204 ? 49.657 39.079 -3.793 1.00 95.06 204 VAL A O 1
ATOM 1627 N N . ALA A 1 205 ? 48.253 38.024 -5.188 1.00 94.25 205 ALA A N 1
ATOM 1628 C CA . ALA A 1 205 ? 48.725 36.681 -4.865 1.00 94.25 205 ALA A CA 1
ATOM 1629 C C . ALA A 1 205 ? 50.191 36.465 -5.268 1.00 94.25 205 ALA A C 1
ATOM 1631 O O . ALA A 1 205 ? 50.959 35.896 -4.492 1.00 94.25 205 ALA A O 1
ATOM 1632 N N . THR A 1 206 ? 50.612 36.948 -6.441 1.00 93.44 206 THR A N 1
ATOM 1633 C CA . THR A 1 206 ? 52.015 36.848 -6.865 1.00 93.44 206 THR A CA 1
ATOM 1634 C C . THR A 1 206 ? 52.924 37.723 -6.013 1.00 93.44 206 THR A C 1
ATOM 1636 O O . THR A 1 206 ? 53.982 37.254 -5.601 1.00 93.44 206 THR A O 1
ATOM 1639 N N . LEU A 1 207 ? 52.512 38.946 -5.668 1.00 93.88 207 LEU A N 1
ATOM 1640 C CA . LEU A 1 207 ? 53.267 39.803 -4.749 1.00 93.88 207 LEU A CA 1
ATOM 1641 C C . LEU A 1 207 ? 53.390 39.179 -3.358 1.00 93.88 207 LEU A C 1
ATOM 1643 O O . LEU A 1 207 ? 54.479 39.185 -2.791 1.00 93.88 207 LEU A O 1
ATOM 1647 N N . ALA A 1 208 ? 52.315 38.596 -2.826 1.00 93.88 208 ALA A N 1
ATOM 1648 C CA . ALA A 1 208 ? 52.341 37.892 -1.548 1.00 93.88 208 ALA A CA 1
ATOM 1649 C C . ALA A 1 208 ? 53.245 36.652 -1.596 1.00 93.88 208 ALA A C 1
ATOM 1651 O O . ALA A 1 208 ? 53.999 36.413 -0.656 1.00 93.88 208 ALA A O 1
ATOM 1652 N N . ALA A 1 209 ? 53.229 35.895 -2.697 1.00 92.38 209 ALA A N 1
ATOM 1653 C CA . ALA A 1 209 ? 54.109 34.746 -2.893 1.00 92.38 209 ALA A CA 1
ATOM 1654 C C . ALA A 1 209 ? 55.583 35.166 -3.003 1.00 92.38 209 ALA A C 1
ATOM 1656 O O . ALA A 1 209 ? 56.446 34.555 -2.375 1.00 92.38 209 ALA A O 1
ATOM 1657 N N . VAL A 1 210 ? 55.879 36.242 -3.738 1.00 90.44 210 VAL A N 1
ATOM 1658 C CA . VAL A 1 210 ? 57.234 36.802 -3.834 1.00 90.44 210 VAL A CA 1
ATOM 1659 C C . VAL A 1 210 ? 57.685 37.333 -2.478 1.00 90.44 210 VAL A C 1
ATOM 1661 O O . VAL A 1 210 ? 58.780 36.996 -2.040 1.00 90.44 210 VAL A O 1
ATOM 1664 N N . TYR A 1 211 ? 56.841 38.083 -1.771 1.00 90.88 211 TYR A N 1
ATOM 1665 C CA . TYR A 1 211 ? 57.140 38.571 -0.426 1.00 90.88 211 TYR A CA 1
ATOM 1666 C C . TYR A 1 211 ? 57.372 37.421 0.557 1.00 90.88 211 TYR A C 1
ATOM 1668 O O . TYR A 1 211 ? 58.373 37.421 1.263 1.00 90.88 211 TYR A O 1
ATOM 1676 N N . SER A 1 212 ? 56.515 36.398 0.546 1.00 88.81 212 SER A N 1
ATOM 1677 C CA . SER A 1 212 ? 56.690 35.184 1.348 1.00 88.81 212 SER A CA 1
ATOM 1678 C C . SER A 1 212 ? 58.012 34.492 1.014 1.00 88.81 212 SER A C 1
ATOM 1680 O O . SER A 1 212 ? 58.781 34.198 1.924 1.00 88.81 212 SER A O 1
ATOM 1682 N N . SER A 1 213 ? 58.344 34.339 -0.271 1.00 84.31 213 SER A N 1
ATOM 1683 C CA . SER A 1 213 ? 59.624 33.762 -0.699 1.00 84.31 213 SER A CA 1
ATOM 1684 C C . SER A 1 213 ? 60.834 34.617 -0.300 1.00 84.31 213 SER A C 1
ATOM 1686 O O . SER A 1 213 ? 61.899 34.079 0.001 1.00 84.31 213 SER A O 1
ATOM 1688 N N . TYR A 1 214 ? 60.677 35.942 -0.253 1.00 81.44 214 TYR A N 1
ATOM 1689 C CA . TYR A 1 214 ? 61.718 36.885 0.146 1.00 81.44 214 TYR A CA 1
ATOM 1690 C C . TYR A 1 214 ? 61.931 36.879 1.661 1.00 81.44 214 TYR A C 1
ATOM 1692 O O . TYR A 1 214 ? 63.068 36.834 2.113 1.00 81.44 214 TYR A O 1
ATOM 1700 N N . VAL A 1 215 ? 60.857 36.834 2.454 1.00 82.00 215 VAL A N 1
ATOM 1701 C CA . VAL A 1 215 ? 60.909 36.653 3.914 1.00 82.00 215 VAL A CA 1
ATOM 1702 C C . VAL A 1 215 ? 61.534 35.302 4.266 1.00 82.00 215 VAL A C 1
ATOM 1704 O O . VAL A 1 215 ? 62.388 35.224 5.145 1.00 82.00 215 VAL A O 1
ATOM 1707 N N . GLN A 1 216 ? 61.176 34.244 3.538 1.00 73.75 216 GLN A N 1
ATOM 1708 C CA . GLN A 1 216 ? 61.723 32.906 3.747 1.00 73.75 216 GLN A CA 1
ATOM 1709 C C . GLN A 1 216 ? 63.205 32.812 3.340 1.00 73.75 216 GLN A C 1
ATOM 1711 O O . GLN A 1 216 ? 63.956 32.079 3.973 1.00 73.75 216 GLN A O 1
ATOM 1716 N N . ARG A 1 217 ? 63.655 33.593 2.343 1.00 65.44 217 ARG A N 1
ATOM 1717 C CA . ARG A 1 217 ? 65.084 33.758 2.006 1.00 65.44 217 ARG A CA 1
ATOM 1718 C C . ARG A 1 217 ? 65.833 34.692 2.964 1.00 65.44 217 ARG A C 1
ATOM 1720 O O . ARG A 1 217 ? 67.000 34.445 3.221 1.00 65.44 217 ARG A O 1
ATOM 1727 N N . GLY A 1 218 ? 65.186 35.712 3.526 1.00 61.41 218 GLY A N 1
ATOM 1728 C CA . GLY A 1 218 ? 65.776 36.615 4.525 1.00 61.41 218 GLY A CA 1
ATOM 1729 C C . GLY A 1 218 ? 65.946 35.987 5.913 1.00 61.41 218 GLY A C 1
ATOM 1730 O O . GLY A 1 218 ? 66.767 36.447 6.696 1.00 61.41 218 GLY A O 1
ATOM 1731 N N . LEU A 1 219 ? 65.211 34.910 6.205 1.00 56.47 219 LEU A N 1
ATOM 1732 C CA . LEU A 1 219 ? 65.416 34.046 7.377 1.00 56.47 219 LEU A CA 1
ATOM 1733 C C . LEU A 1 219 ? 66.462 32.940 7.137 1.00 56.47 219 LEU A C 1
ATOM 1735 O O . LEU A 1 219 ? 66.773 32.189 8.060 1.00 56.47 219 LEU A O 1
ATOM 1739 N N . ILE A 1 220 ? 67.002 32.828 5.916 1.00 57.22 220 ILE A N 1
ATOM 1740 C CA . ILE A 1 220 ? 68.026 31.850 5.526 1.00 57.22 220 ILE A CA 1
ATOM 1741 C C . ILE A 1 220 ? 69.194 32.602 4.868 1.00 57.22 220 ILE A C 1
ATOM 1743 O O . ILE A 1 220 ? 69.508 32.443 3.691 1.00 57.22 220 ILE A O 1
ATOM 1747 N N . SER A 1 221 ? 69.857 33.433 5.662 1.00 44.31 221 SER A N 1
ATOM 1748 C CA . SER A 1 221 ? 71.261 33.797 5.469 1.00 44.31 221 SER A CA 1
ATOM 1749 C C . SER A 1 221 ? 71.886 33.961 6.864 1.00 44.31 221 SER A C 1
ATOM 1751 O O . SER A 1 221 ? 71.299 34.701 7.655 1.00 44.31 221 SER A O 1
ATOM 1753 N N . PRO A 1 222 ? 72.971 33.228 7.194 1.00 56.53 222 PRO A N 1
ATOM 1754 C CA . PRO A 1 222 ? 73.669 33.325 8.481 1.00 56.53 222 PRO A CA 1
ATOM 1755 C C . PRO A 1 222 ? 74.313 34.697 8.708 1.00 56.53 222 PRO A C 1
ATOM 1757 O O . PRO A 1 222 ? 74.654 35.364 7.702 1.00 56.53 222 PRO A O 1
#

Secondary structure (DSSP, 8-state):
--HHHHHHHHTT-SSTTS--HHHHHHHHHHHHHHHHHHHHHHHHHHHHHHHHHHHHHHHHTT-HHHHHHHHHHHHHHH-TTSHHHHHHHHHHHHHHHHTT-HHHHHHHHHHHHHH-S-HHHHHHHHHHHHHHHSPPP---GGGS------TTTTTTTTT--------------PPPPHHHHHHHT---------HHHHHHHHHHHHHHHHHHHHHHHHTS--